Protein AF-E3L9B5-F1 (afdb_monomer)

Radius of gyration: 37.77 Å; Cα contacts (8 Å, |Δi|>4): 53; chains: 1; bounding box: 92×89×79 Å

Structure (mmCIF, N/CA/C/O backbone):
data_AF-E3L9B5-F1
#
_entry.id   AF-E3L9B5-F1
#
loop_
_atom_site.group_PDB
_atom_site.id
_atom_site.type_symbol
_atom_site.label_atom_id
_atom_site.label_alt_id
_atom_site.label_comp_id
_atom_site.label_asym_id
_atom_site.label_entity_id
_atom_site.label_seq_id
_atom_site.pdbx_PDB_ins_code
_atom_site.Cartn_x
_atom_site.Cartn_y
_atom_site.Cartn_z
_atom_site.occupancy
_atom_site.B_iso_or_equiv
_atom_site.auth_seq_id
_atom_site.auth_comp_id
_atom_site.auth_asym_id
_atom_site.auth_atom_id
_atom_site.pdbx_PDB_model_num
ATOM 1 N N . MET A 1 1 ? -27.866 -44.349 25.336 1.00 41.53 1 MET A N 1
ATOM 2 C CA . MET A 1 1 ? -27.858 -44.470 26.810 1.00 41.53 1 MET A CA 1
ATOM 3 C C . MET A 1 1 ? -26.423 -44.419 27.326 1.00 41.53 1 MET A C 1
ATOM 5 O O . MET A 1 1 ? -25.865 -45.475 27.569 1.00 41.53 1 MET A O 1
ATOM 9 N N . THR A 1 2 ? -25.814 -43.236 27.467 1.00 39.84 2 THR A N 1
ATOM 10 C CA . THR A 1 2 ? -24.897 -42.903 28.582 1.00 39.84 2 THR A CA 1
ATOM 11 C C . THR A 1 2 ? -24.607 -41.402 28.559 1.00 39.84 2 THR A C 1
ATOM 13 O O . THR A 1 2 ? -24.250 -40.834 27.532 1.00 39.84 2 THR A O 1
ATOM 16 N N . THR A 1 3 ? -24.876 -40.783 29.697 1.00 39.03 3 THR A N 1
ATOM 17 C CA . THR A 1 3 ? -24.743 -39.378 30.087 1.00 39.03 3 THR A CA 1
ATOM 18 C C . THR A 1 3 ? -23.399 -39.143 30.799 1.00 39.03 3 THR A C 1
ATOM 20 O O . THR A 1 3 ? -22.655 -40.101 30.995 1.00 39.03 3 THR A O 1
ATOM 23 N N . LEU A 1 4 ? -23.170 -37.889 31.238 1.00 43.53 4 LEU A N 1
ATOM 24 C CA . LEU A 1 4 ? -22.240 -37.369 32.274 1.00 43.53 4 LEU A CA 1
ATOM 25 C C . LEU A 1 4 ? -21.148 -36.416 31.722 1.00 43.53 4 LEU A C 1
ATOM 27 O O . LEU A 1 4 ? -20.528 -36.725 30.718 1.00 43.53 4 LEU A O 1
ATOM 31 N N . VAL A 1 5 ? -20.790 -35.269 32.320 1.00 37.69 5 VAL A N 1
ATOM 32 C CA . VAL A 1 5 ? -21.351 -34.415 33.390 1.00 37.69 5 VAL A CA 1
ATOM 33 C C . VAL A 1 5 ? -20.610 -33.056 33.344 1.00 37.69 5 VAL A C 1
ATOM 35 O O . VAL A 1 5 ? -19.441 -32.982 32.973 1.00 37.69 5 VAL A O 1
ATOM 38 N N . ARG A 1 6 ? -21.321 -31.991 33.730 1.00 35.34 6 ARG A N 1
ATOM 39 C CA . ARG A 1 6 ? -20.910 -30.582 33.901 1.00 35.34 6 ARG A CA 1
ATOM 40 C C . ARG A 1 6 ? -19.941 -30.402 35.082 1.00 35.34 6 ARG A C 1
ATOM 42 O O . ARG A 1 6 ? -20.121 -31.050 36.108 1.00 35.34 6 ARG A O 1
ATOM 49 N N . LYS A 1 7 ? -19.002 -29.450 35.006 1.00 41.72 7 LYS A N 1
ATOM 50 C CA . LYS A 1 7 ? -18.296 -28.934 36.193 1.00 41.72 7 LYS A CA 1
ATOM 51 C C . LYS A 1 7 ? -18.217 -27.405 36.162 1.00 41.72 7 LYS A C 1
ATOM 53 O O . LYS A 1 7 ? -17.487 -26.827 35.367 1.00 41.72 7 LYS A O 1
ATOM 58 N N . GLU A 1 8 ? -19.009 -26.787 37.031 1.00 36.66 8 GLU A N 1
ATOM 59 C CA . GLU A 1 8 ? -18.881 -25.406 37.503 1.00 36.66 8 GLU A CA 1
ATOM 60 C C . GLU A 1 8 ? -18.169 -25.430 38.859 1.00 36.66 8 GLU A C 1
ATOM 62 O O . GLU A 1 8 ? -18.419 -26.345 39.642 1.00 36.66 8 GLU A O 1
ATOM 67 N N . THR A 1 9 ? -17.371 -24.407 39.177 1.00 33.03 9 THR A N 1
ATOM 68 C CA . THR A 1 9 ? -17.077 -24.019 40.570 1.00 33.03 9 THR A CA 1
ATOM 69 C C . THR A 1 9 ? -16.767 -22.522 40.672 1.00 33.03 9 THR A C 1
ATOM 71 O O . THR A 1 9 ? -15.706 -22.070 40.255 1.00 33.03 9 THR A O 1
ATOM 74 N N . ALA A 1 10 ? -17.760 -21.802 41.196 1.00 34.31 10 ALA A N 1
ATOM 75 C CA . ALA A 1 10 ? -17.761 -20.812 42.280 1.00 34.31 10 ALA A CA 1
ATOM 76 C C . ALA A 1 10 ? -16.587 -19.831 42.534 1.00 34.31 10 ALA A C 1
ATOM 78 O O . ALA A 1 10 ? -15.440 -20.188 42.783 1.00 34.31 10 ALA A O 1
ATOM 79 N N . THR A 1 11 ? -17.029 -18.577 42.647 1.00 32.62 11 THR A N 1
ATOM 80 C CA . THR A 1 11 ? -16.533 -17.377 43.342 1.00 32.62 11 THR A CA 1
ATOM 81 C C . THR A 1 11 ? -16.087 -17.555 44.802 1.00 32.62 11 THR A C 1
ATOM 83 O O . THR A 1 11 ? -16.772 -18.233 45.565 1.00 32.62 11 THR A O 1
ATOM 86 N N . VAL A 1 12 ? -15.083 -16.773 45.236 1.00 35.25 12 VAL A N 1
ATOM 87 C CA . VAL A 1 12 ? -14.949 -16.266 46.620 1.00 35.25 12 VAL A CA 1
ATOM 88 C C . VAL A 1 12 ? -14.545 -14.785 46.601 1.00 35.25 12 VAL A C 1
ATOM 90 O O . VAL A 1 12 ? -13.583 -14.387 45.950 1.00 35.25 12 VAL A O 1
ATOM 93 N N . VAL A 1 13 ? -15.326 -13.999 47.340 1.00 35.84 13 VAL A N 1
ATOM 94 C CA . VAL A 1 13 ? -15.216 -12.568 47.658 1.00 35.84 13 VAL A CA 1
ATOM 95 C C . VAL A 1 13 ? -14.345 -12.374 48.908 1.00 35.84 13 VAL A C 1
ATOM 97 O O . VAL A 1 13 ? -14.427 -13.189 49.827 1.00 35.84 13 VAL A O 1
ATOM 100 N N . LYS A 1 14 ? -13.616 -11.250 49.020 1.00 34.56 14 LYS A N 1
ATOM 101 C CA . LYS A 1 14 ? -13.385 -10.606 50.328 1.00 34.56 14 LYS A CA 1
ATOM 102 C C . LYS A 1 14 ? -13.193 -9.087 50.215 1.00 34.56 14 LYS A C 1
ATOM 104 O O . LYS A 1 14 ? -12.248 -8.610 49.597 1.00 34.56 14 LYS A O 1
ATOM 109 N N . GLU A 1 15 ? -14.120 -8.362 50.836 1.00 28.72 15 GLU A N 1
ATOM 110 C CA . GLU A 1 15 ? -14.088 -6.933 51.175 1.00 28.72 15 GLU A CA 1
ATOM 111 C C . GLU A 1 15 ? -13.016 -6.620 52.245 1.00 28.72 15 GLU A C 1
ATOM 113 O O . GLU A 1 15 ? -12.742 -7.482 53.083 1.00 28.72 15 GLU A O 1
ATOM 118 N N . LYS A 1 16 ? -12.509 -5.375 52.333 1.00 31.81 16 LYS A N 1
ATOM 119 C CA . LYS A 1 16 ? -12.968 -4.363 53.323 1.00 31.81 16 LYS A CA 1
ATOM 120 C C . LYS A 1 16 ? -12.143 -3.062 53.328 1.00 31.81 16 LYS A C 1
ATOM 122 O O . LYS A 1 16 ? -10.926 -3.059 53.220 1.00 31.81 16 LYS A O 1
ATOM 127 N N . SER A 1 17 ? -12.898 -1.982 53.521 1.00 30.69 17 SER A N 1
ATOM 128 C CA . SER A 1 17 ? -12.615 -0.544 53.650 1.00 30.69 17 SER A CA 1
ATOM 129 C C . SER A 1 17 ? -11.750 -0.076 54.837 1.00 30.69 17 SER A C 1
ATOM 131 O O . SER A 1 17 ? -11.731 -0.749 55.868 1.00 30.69 17 SER A O 1
ATOM 133 N N . LYS A 1 18 ? -11.218 1.165 54.740 1.00 31.52 18 LYS A N 1
ATOM 134 C CA . LYS A 1 18 ? -11.362 2.355 55.651 1.00 31.52 18 LYS A CA 1
ATOM 135 C C . LYS A 1 18 ? -10.356 3.462 55.214 1.00 31.52 18 LYS A C 1
ATOM 137 O O . LYS A 1 18 ? -9.221 3.114 54.929 1.00 31.52 18 LYS A O 1
ATOM 142 N N . LYS A 1 19 ? -10.772 4.704 54.866 1.00 30.05 19 LYS A N 1
ATOM 143 C CA . LYS A 1 19 ? -10.946 5.941 55.701 1.00 30.05 19 LYS A CA 1
ATOM 144 C C . LYS A 1 19 ? -9.731 6.237 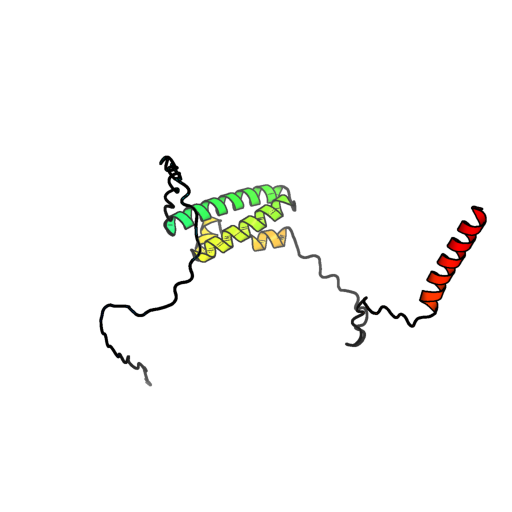56.606 1.00 30.05 19 LYS A C 1
ATOM 146 O O . LYS A 1 19 ? -9.303 5.304 57.266 1.00 30.05 19 LYS A O 1
ATOM 151 N N . ASN A 1 20 ? -9.195 7.445 56.816 1.00 29.50 20 ASN A N 1
ATOM 152 C CA . ASN A 1 20 ? -9.429 8.845 56.419 1.00 29.50 20 ASN A CA 1
ATOM 153 C C . ASN A 1 20 ? -8.232 9.672 56.980 1.00 29.50 20 ASN A C 1
ATOM 155 O O . ASN A 1 20 ? -7.630 9.230 57.952 1.00 29.50 20 ASN A O 1
ATOM 159 N N . GLU A 1 21 ? -8.020 10.870 56.423 1.00 32.19 21 GLU A N 1
ATOM 160 C CA . GLU A 1 21 ? -7.579 12.125 57.085 1.00 32.19 21 GLU A CA 1
ATOM 161 C C . GLU A 1 21 ? -6.149 12.340 57.644 1.00 32.19 21 GLU A C 1
ATOM 163 O O . GLU A 1 21 ? -5.710 11.700 58.591 1.00 32.19 21 GLU A O 1
ATOM 168 N N . ASP A 1 22 ? -5.511 13.350 57.030 1.00 33.69 22 ASP A N 1
ATOM 169 C CA . ASP A 1 22 ? -4.962 14.599 57.595 1.00 33.69 22 ASP A CA 1
ATOM 170 C C . ASP A 1 22 ? -3.780 14.654 58.588 1.00 33.69 22 ASP A C 1
ATOM 172 O O . ASP A 1 22 ? -3.693 13.934 59.577 1.00 33.69 22 ASP A O 1
ATOM 176 N N . LEU A 1 23 ? -2.970 15.699 58.323 1.00 34.75 23 LEU A N 1
ATOM 177 C CA . LEU A 1 23 ? -2.001 16.432 59.159 1.00 34.75 23 LEU A CA 1
ATOM 178 C C . LEU A 1 23 ? -0.520 15.978 59.164 1.00 34.75 23 LEU A C 1
ATOM 180 O O . LEU A 1 23 ? -0.093 15.094 59.898 1.00 34.75 23 LEU A O 1
ATOM 184 N N . LEU A 1 24 ? 0.285 16.727 58.391 1.00 41.75 24 LEU A N 1
ATOM 185 C CA . LEU A 1 24 ? 1.671 17.140 58.717 1.00 41.75 24 LEU A CA 1
ATOM 186 C C . LEU A 1 24 ? 1.659 17.945 60.042 1.00 41.75 24 LEU A C 1
ATOM 188 O O . LEU A 1 24 ? 0.614 18.557 60.288 1.00 41.75 24 LEU A O 1
ATOM 192 N N . PRO A 1 25 ? 2.739 18.059 60.865 1.00 43.12 25 PRO A N 1
ATOM 193 C CA . PRO A 1 25 ? 4.092 18.471 60.427 1.00 43.12 25 PRO A CA 1
ATOM 194 C C . PRO A 1 25 ? 5.297 18.036 61.314 1.00 43.12 25 PRO A C 1
ATOM 196 O O . PRO A 1 25 ? 5.144 17.621 62.458 1.00 43.12 25 PRO A O 1
ATOM 199 N N . SER A 1 26 ? 6.528 18.204 60.817 1.00 33.50 26 SER A N 1
ATOM 200 C CA . SER A 1 26 ? 7.745 18.570 61.595 1.00 33.50 26 SER A CA 1
ATOM 201 C C . SER A 1 26 ? 8.879 18.845 60.592 1.00 33.50 26 SER A C 1
ATOM 203 O O . SER A 1 26 ? 9.073 18.042 59.684 1.00 33.50 26 SER A O 1
ATOM 205 N N . THR A 1 27 ? 9.341 20.100 60.472 1.00 36.03 27 THR A N 1
ATOM 206 C CA . THR A 1 27 ? 10.641 20.615 60.984 1.00 36.03 27 THR A CA 1
ATOM 207 C C . THR A 1 27 ? 11.837 19.836 60.400 1.00 36.03 27 THR A C 1
ATOM 209 O O . THR A 1 27 ? 11.841 18.618 60.384 1.00 36.03 27 THR A O 1
ATOM 212 N N . GLU A 1 28 ? 12.901 20.405 59.834 1.00 40.34 28 GLU A N 1
ATOM 213 C CA . GLU A 1 28 ? 13.614 21.654 60.085 1.00 40.34 28 GLU A CA 1
ATOM 214 C C . GLU A 1 28 ? 14.815 21.711 59.116 1.00 40.34 28 GLU A C 1
ATOM 216 O O . GLU A 1 28 ? 15.463 20.688 58.910 1.00 40.34 28 GLU A O 1
ATOM 221 N N . THR A 1 29 ? 15.103 22.870 58.505 1.00 39.53 29 THR A N 1
ATOM 222 C CA . THR A 1 29 ? 16.447 23.492 58.380 1.00 39.53 29 TH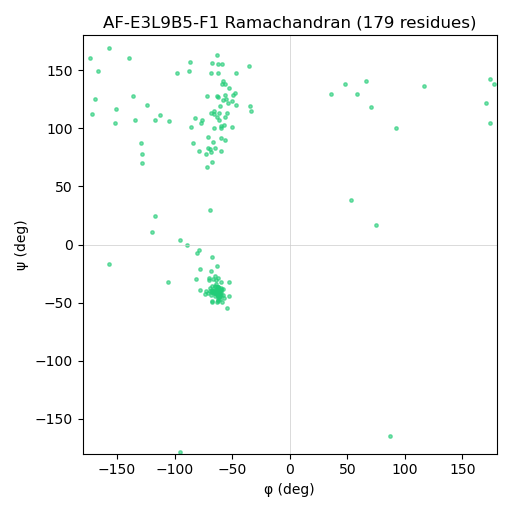R A CA 1
ATOM 223 C C . THR A 1 29 ? 16.376 24.737 57.487 1.00 39.53 29 THR A C 1
ATOM 225 O O . THR A 1 29 ? 16.279 24.654 56.265 1.00 39.53 29 THR A O 1
ATOM 228 N N . GLU A 1 30 ? 16.426 25.909 58.125 1.00 47.22 30 GLU A N 1
ATOM 229 C CA . GLU A 1 30 ? 16.694 27.201 57.489 1.00 47.22 30 GLU A CA 1
ATOM 230 C C . GLU A 1 30 ? 18.104 27.210 56.888 1.00 47.22 30 GLU A C 1
ATOM 232 O O . GLU A 1 30 ? 19.092 26.956 57.576 1.00 47.22 30 GLU A O 1
ATOM 237 N N . THR A 1 31 ? 18.210 27.561 55.608 1.00 47.78 31 THR A N 1
ATOM 238 C CA . THR A 1 31 ? 19.445 28.112 55.037 1.00 47.78 31 THR A CA 1
ATOM 239 C C . THR A 1 31 ? 19.090 29.457 54.401 1.00 47.78 31 THR A C 1
ATOM 241 O O . THR A 1 31 ? 18.225 29.486 53.524 1.00 47.78 31 THR A O 1
ATOM 244 N N . PRO A 1 32 ? 19.689 30.576 54.848 1.00 54.25 32 PRO A N 1
ATOM 245 C CA . PRO A 1 32 ? 19.365 31.904 54.347 1.00 54.25 32 PRO A CA 1
ATOM 246 C C . PRO A 1 32 ? 20.013 32.097 52.975 1.00 54.25 32 PRO A C 1
ATOM 248 O O . PRO A 1 32 ? 21.229 32.238 52.863 1.00 54.25 32 PRO A O 1
ATOM 251 N N . MET A 1 33 ? 19.200 32.075 51.925 1.00 56.28 33 MET A N 1
ATOM 252 C CA . MET A 1 33 ? 19.585 32.577 50.610 1.00 56.28 33 MET A CA 1
ATOM 253 C C . MET A 1 33 ? 18.880 33.918 50.438 1.00 56.28 33 MET A C 1
ATOM 255 O O . MET A 1 33 ? 17.661 33.962 50.291 1.00 56.28 33 MET A O 1
ATOM 259 N N . ASP A 1 34 ? 19.661 34.988 50.541 1.00 55.56 34 ASP A N 1
ATOM 260 C CA . ASP A 1 34 ? 19.260 36.364 50.259 1.00 55.56 34 ASP A CA 1
ATOM 261 C C . ASP A 1 34 ? 18.842 36.449 48.782 1.00 55.56 34 ASP A C 1
ATOM 263 O O . ASP A 1 34 ? 19.651 36.192 47.886 1.00 55.56 34 ASP A O 1
ATOM 267 N N . VAL A 1 35 ? 17.556 36.687 48.524 1.00 59.09 35 VAL A N 1
ATOM 268 C CA . VAL A 1 35 ? 17.021 36.8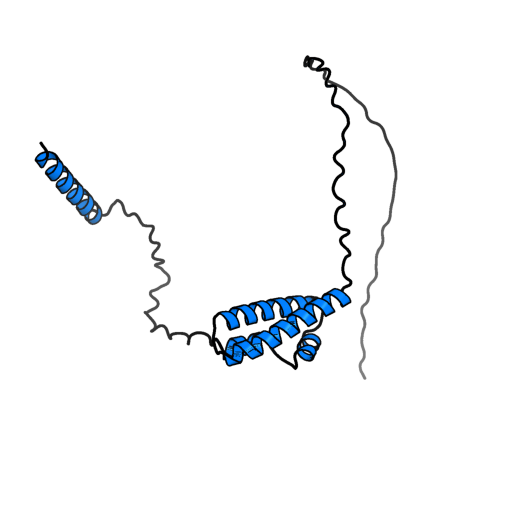78 47.172 1.00 59.09 35 VAL A CA 1
ATOM 269 C C . VAL A 1 35 ? 16.482 38.295 47.117 1.00 59.09 35 VAL A C 1
ATOM 271 O O . VAL A 1 35 ? 15.449 38.585 47.717 1.00 59.09 35 VAL A O 1
ATOM 274 N N . ASP A 1 36 ? 17.207 39.153 46.399 1.00 57.69 36 ASP A N 1
ATOM 275 C CA . ASP A 1 36 ? 16.821 40.533 46.125 1.00 57.69 36 ASP A CA 1
ATOM 276 C C . ASP A 1 36 ? 15.377 40.605 45.601 1.00 57.69 36 ASP A C 1
ATOM 278 O O . ASP A 1 36 ? 14.991 39.920 44.646 1.00 57.69 36 ASP A O 1
ATOM 282 N N . GLU A 1 37 ? 14.582 41.461 46.240 1.00 58.84 37 GLU A N 1
ATOM 283 C CA . GLU A 1 37 ? 13.197 41.760 45.896 1.00 58.84 37 GLU A CA 1
ATOM 284 C C . GLU A 1 37 ? 13.154 42.480 44.537 1.00 58.84 37 GLU A C 1
ATOM 286 O O . GLU A 1 37 ? 13.213 43.705 44.443 1.00 58.84 37 GLU A O 1
ATOM 291 N N . ILE A 1 38 ? 13.086 41.716 43.443 1.00 52.41 38 ILE A N 1
ATOM 292 C CA . ILE A 1 38 ? 12.780 42.293 42.135 1.00 52.41 38 ILE A CA 1
ATOM 293 C C . ILE A 1 38 ? 11.282 42.582 42.065 1.00 52.41 38 ILE A C 1
ATOM 295 O O . ILE A 1 38 ? 10.453 41.689 41.886 1.00 52.41 38 ILE A O 1
ATOM 299 N N . GLU A 1 39 ? 10.942 43.862 42.187 1.00 52.66 39 GLU A N 1
ATOM 300 C CA . GLU A 1 39 ? 9.620 44.425 41.929 1.00 52.66 39 GLU A CA 1
ATOM 301 C C . GLU A 1 39 ? 9.220 44.165 40.459 1.00 52.66 39 GLU A C 1
ATOM 303 O O . GLU A 1 39 ? 9.379 44.991 39.561 1.00 52.66 39 GLU A O 1
ATOM 308 N N . SER A 1 40 ? 8.745 42.950 40.180 1.00 48.38 40 SER A N 1
ATOM 309 C CA . SER A 1 40 ? 8.243 42.545 38.869 1.00 48.38 40 SER A CA 1
ATOM 310 C C . SER A 1 40 ? 6.792 42.975 38.735 1.00 48.38 40 SER A C 1
ATOM 312 O O . SER A 1 40 ? 5.857 42.215 38.979 1.00 48.38 40 SER A O 1
ATOM 314 N N . THR A 1 41 ? 6.616 44.211 38.283 1.00 52.03 41 THR A N 1
ATOM 315 C CA . THR A 1 41 ? 5.370 44.720 37.705 1.00 52.03 41 THR A CA 1
ATOM 316 C C . THR A 1 41 ? 5.090 44.015 36.367 1.00 52.03 41 THR A C 1
ATOM 318 O O . THR A 1 41 ? 5.218 44.578 35.282 1.00 52.03 41 THR A O 1
ATOM 321 N N . SER A 1 42 ? 4.729 42.728 36.415 1.00 48.06 42 SER A N 1
ATOM 322 C CA . SER A 1 42 ? 4.320 41.969 35.229 1.00 48.06 42 SER A CA 1
ATOM 323 C C . SER A 1 42 ? 2.828 42.179 34.988 1.00 48.06 42 SER A C 1
ATOM 325 O O . SER A 1 42 ? 1.979 41.617 35.676 1.00 48.06 42 SER A O 1
ATOM 327 N N . SER A 1 43 ? 2.522 43.057 34.032 1.00 53.16 43 SER A N 1
ATOM 328 C CA . SER A 1 43 ? 1.161 43.327 33.573 1.00 53.16 43 SER A CA 1
ATOM 329 C C . SER A 1 43 ? 0.494 42.054 33.055 1.00 53.16 43 SER A C 1
ATOM 331 O O . SER A 1 43 ? 0.984 41.384 32.145 1.00 53.16 43 SER A O 1
ATOM 333 N N . GLU A 1 44 ? -0.657 41.760 33.647 1.00 52.91 44 GLU A N 1
ATOM 334 C CA . GLU A 1 44 ? -1.552 40.662 33.324 1.00 52.91 44 GLU A CA 1
ATOM 335 C C . GLU A 1 44 ? -2.156 40.842 31.922 1.00 52.91 44 GLU A C 1
ATOM 337 O O . GLU A 1 44 ? -3.102 41.595 31.708 1.00 52.91 44 GLU A O 1
ATOM 342 N N . ALA A 1 45 ? -1.596 40.132 30.945 1.00 57.78 45 ALA A N 1
ATOM 343 C CA . ALA A 1 45 ? -2.239 39.861 29.665 1.00 57.78 45 ALA A CA 1
ATOM 344 C C . ALA A 1 45 ? -2.149 38.356 29.409 1.00 57.78 45 ALA A C 1
ATOM 346 O O . ALA A 1 45 ? -1.197 37.854 28.813 1.00 57.78 45 ALA A O 1
ATOM 347 N N . THR A 1 46 ? -3.133 37.618 29.923 1.00 60.06 46 THR A N 1
ATOM 348 C CA . THR A 1 46 ? -3.273 36.175 29.720 1.00 60.06 46 THR A CA 1
ATOM 349 C C . THR A 1 46 ? -3.435 35.883 28.221 1.00 60.06 46 THR A C 1
ATOM 351 O O . THR A 1 46 ? -4.417 36.318 27.613 1.00 60.06 46 THR A O 1
ATOM 354 N N . PRO A 1 47 ? -2.527 35.120 27.582 1.00 57.41 47 PRO A N 1
ATOM 355 C CA . PRO A 1 47 ? -2.744 34.653 26.221 1.00 57.41 47 PRO A CA 1
ATOM 356 C C . PRO A 1 47 ? -3.925 33.679 26.232 1.00 57.41 47 PRO A C 1
ATOM 358 O O . PRO A 1 47 ? -3.854 32.608 26.837 1.00 57.41 47 PRO A O 1
ATOM 361 N N . THR A 1 48 ? -5.034 34.035 25.580 1.00 62.00 48 THR A N 1
ATOM 362 C CA . THR A 1 48 ? -6.148 33.099 25.393 1.00 62.00 48 THR A CA 1
ATOM 363 C C . THR A 1 48 ? -5.650 31.929 24.549 1.00 62.00 48 THR A C 1
ATOM 365 O O . THR A 1 48 ? -5.367 32.076 23.360 1.00 62.00 48 THR A O 1
ATOM 368 N N . ARG A 1 49 ? -5.515 30.756 25.178 1.00 58.91 49 ARG A N 1
ATOM 369 C CA . ARG A 1 49 ? -5.209 29.493 24.501 1.00 58.91 49 ARG A CA 1
ATOM 370 C C . ARG A 1 49 ? -6.247 29.293 23.386 1.00 58.91 49 ARG A C 1
ATOM 372 O O . ARG A 1 49 ? -7.436 29.264 23.706 1.00 58.91 49 ARG A O 1
ATOM 379 N N . PRO A 1 50 ? -5.853 29.149 22.107 1.00 61.03 50 PRO A N 1
ATOM 380 C CA . PRO A 1 50 ? -6.814 28.839 21.059 1.00 61.03 50 PRO A CA 1
ATOM 381 C C . PRO A 1 50 ? -7.546 27.551 21.444 1.00 61.03 50 PRO A C 1
ATOM 383 O O . PRO A 1 50 ? -6.914 26.562 21.834 1.00 61.03 50 PRO A O 1
ATOM 386 N N . SER A 1 51 ? -8.880 27.613 21.408 1.00 56.78 51 SER A N 1
ATOM 387 C CA . SER A 1 51 ? -9.773 26.509 21.755 1.00 56.78 51 SER A CA 1
ATOM 388 C C . SER A 1 51 ? -9.281 25.234 21.079 1.00 56.78 51 SER A C 1
ATOM 390 O O . SER A 1 51 ? -9.116 25.177 19.859 1.00 56.78 51 SER A O 1
ATOM 392 N N . THR A 1 52 ? -8.961 24.235 21.896 1.00 62.59 52 THR A N 1
ATOM 393 C CA . THR A 1 52 ? -8.525 22.932 21.395 1.00 62.59 52 THR A CA 1
ATOM 394 C C . THR A 1 52 ? -9.700 22.369 20.596 1.00 62.59 52 THR A C 1
ATOM 396 O O . THR A 1 52 ? -10.808 22.373 21.134 1.00 62.59 52 THR A O 1
ATOM 399 N N . PRO A 1 53 ? -9.525 21.946 19.329 1.00 63.16 53 PRO A N 1
ATOM 400 C CA . PRO A 1 53 ? -10.643 21.433 18.548 1.00 63.16 53 PRO A CA 1
ATOM 401 C C . PRO A 1 53 ? -11.292 20.291 19.327 1.00 63.16 53 PRO A C 1
ATOM 403 O O . PRO A 1 53 ? -10.603 19.364 19.750 1.00 63.16 53 PRO A O 1
ATOM 406 N N . GLU A 1 54 ? -12.599 20.392 19.562 1.00 56.88 54 GLU A N 1
ATOM 407 C CA . GLU A 1 54 ? -13.389 19.370 20.238 1.00 56.88 54 GLU A CA 1
ATOM 408 C C . GLU A 1 54 ? -13.275 18.074 19.425 1.00 56.88 54 GLU A C 1
ATOM 410 O O . GLU A 1 54 ? -13.875 17.931 18.356 1.00 56.88 54 GLU A O 1
ATOM 415 N N . ILE A 1 55 ? -12.416 17.156 19.880 1.00 65.31 55 ILE A N 1
ATOM 416 C CA . ILE A 1 55 ? -12.164 15.874 19.220 1.00 65.31 55 ILE A CA 1
ATOM 417 C C . ILE A 1 55 ? -13.418 15.025 19.421 1.00 65.31 55 ILE A C 1
ATOM 419 O O . ILE A 1 55 ? -13.509 14.217 20.344 1.00 65.31 55 ILE A O 1
ATOM 423 N N . ARG A 1 56 ? -14.419 15.226 18.564 1.00 64.81 56 ARG A N 1
ATOM 424 C CA . ARG A 1 56 ? -15.573 14.339 18.473 1.00 64.81 56 ARG A CA 1
ATOM 425 C C . ARG A 1 56 ? -15.063 12.958 18.077 1.00 64.81 56 ARG A C 1
ATOM 427 O O . ARG A 1 56 ? -14.648 12.740 16.940 1.00 64.81 56 ARG A O 1
ATOM 434 N N . VAL A 1 57 ? -15.067 12.034 19.031 1.00 74.44 57 VAL A N 1
ATOM 435 C CA . VAL A 1 57 ? -14.744 10.629 18.786 1.00 74.44 57 VAL A CA 1
ATOM 436 C C . VAL A 1 57 ? -15.839 10.070 17.877 1.00 74.44 57 VAL A C 1
ATOM 438 O O . VAL A 1 57 ? -16.999 10.008 18.280 1.00 74.44 57 VAL A O 1
ATOM 441 N N . LEU A 1 58 ? -15.489 9.731 16.633 1.00 70.81 58 LEU A N 1
ATOM 442 C CA . LEU A 1 58 ? -16.419 9.090 15.701 1.00 70.81 58 LEU A CA 1
ATOM 443 C C . LEU A 1 58 ? -16.929 7.780 16.311 1.00 70.81 58 LEU A C 1
ATOM 445 O O . LEU A 1 58 ? -16.158 7.034 16.923 1.00 70.81 58 LEU A O 1
ATOM 449 N N . SER A 1 59 ? -18.216 7.487 16.121 1.00 84.06 59 SER A N 1
ATOM 450 C CA . SER A 1 59 ? -18.753 6.167 16.461 1.00 84.06 59 SER A CA 1
ATOM 451 C C . SER A 1 59 ? -18.066 5.087 15.618 1.00 84.06 59 SER A C 1
ATOM 453 O O . SER A 1 59 ? -17.550 5.358 14.526 1.00 84.06 59 SER A O 1
ATOM 455 N N . LYS A 1 60 ? -18.039 3.844 16.113 1.00 84.62 60 LYS A N 1
ATOM 456 C CA . LYS A 1 60 ? -17.384 2.733 15.403 1.00 84.62 60 LYS A CA 1
ATOM 457 C C . LYS A 1 60 ? -17.985 2.554 14.010 1.00 84.62 60 LYS A C 1
ATOM 459 O O . LYS A 1 60 ? -17.257 2.346 13.045 1.00 84.62 60 LYS A O 1
ATOM 464 N N . GLU A 1 61 ? -19.295 2.723 13.899 1.00 85.06 61 GLU A N 1
ATOM 465 C CA . GLU A 1 61 ? -20.080 2.608 12.675 1.00 85.06 61 GLU A CA 1
ATOM 466 C C . GLU A 1 61 ? -19.748 3.726 11.674 1.00 85.06 61 GLU A C 1
ATOM 468 O O . GLU A 1 61 ? -19.612 3.475 10.476 1.00 85.06 61 GLU A O 1
ATOM 473 N N . GLU A 1 62 ? -19.559 4.965 12.131 1.00 88.00 62 GLU A N 1
ATOM 474 C CA . GLU A 1 62 ? -19.110 6.066 11.267 1.00 88.00 62 GLU A CA 1
ATOM 475 C C . GLU A 1 62 ? -17.671 5.859 10.790 1.00 88.00 62 GLU A C 1
ATOM 477 O O . GLU A 1 62 ? -17.373 6.073 9.612 1.00 88.00 62 GLU A O 1
ATOM 482 N N . GLN A 1 63 ? -16.788 5.391 11.677 1.00 89.12 63 GLN A N 1
ATOM 483 C CA . GLN A 1 63 ? -15.407 5.060 11.334 1.00 89.12 63 GLN A CA 1
ATOM 484 C C . GLN A 1 63 ? -15.354 3.947 10.282 1.00 89.12 63 GLN A C 1
ATOM 486 O O . GLN A 1 63 ? -14.623 4.057 9.298 1.00 89.12 63 GLN A O 1
ATOM 491 N N . ILE A 1 64 ? -16.177 2.914 10.451 1.00 88.31 64 ILE A N 1
ATOM 492 C CA . ILE A 1 64 ? -16.408 1.857 9.470 1.00 88.31 64 ILE A CA 1
ATOM 493 C C . ILE A 1 64 ? -16.822 2.457 8.127 1.00 88.31 64 ILE A C 1
ATOM 495 O O . ILE A 1 64 ? -16.168 2.200 7.120 1.00 88.31 64 ILE A O 1
ATOM 499 N N . ARG A 1 65 ? -17.874 3.285 8.090 1.00 90.12 65 ARG A N 1
ATOM 500 C CA . ARG A 1 65 ? -18.412 3.831 6.832 1.00 90.12 65 ARG A CA 1
ATOM 501 C C . ARG A 1 65 ? -17.381 4.680 6.102 1.00 90.12 65 ARG A C 1
ATOM 503 O O . ARG A 1 65 ? -17.264 4.580 4.880 1.00 90.12 65 ARG A O 1
ATOM 510 N N . LEU A 1 66 ? -16.620 5.484 6.842 1.00 91.12 66 LEU A N 1
ATOM 511 C CA . LEU A 1 66 ? -15.544 6.298 6.290 1.00 91.12 66 LEU A CA 1
ATOM 512 C C . LEU A 1 66 ? -14.453 5.421 5.663 1.00 91.12 66 LEU A C 1
ATOM 514 O O . LEU A 1 66 ? -14.090 5.626 4.506 1.00 91.12 66 LEU A O 1
ATOM 518 N N . ARG A 1 67 ? -13.996 4.394 6.388 1.00 90.38 67 ARG A N 1
ATOM 519 C CA . ARG A 1 67 ? -12.952 3.473 5.921 1.00 90.38 67 ARG A CA 1
ATOM 520 C C . ARG A 1 67 ? -13.413 2.604 4.752 1.00 90.38 67 ARG A C 1
ATOM 522 O O . ARG A 1 67 ? -12.652 2.419 3.808 1.00 90.38 67 ARG A O 1
ATOM 529 N N . VAL A 1 68 ? -14.659 2.125 4.755 1.00 91.50 68 VAL A N 1
ATOM 530 C CA . VAL A 1 68 ? -15.247 1.388 3.622 1.00 91.50 68 VAL A CA 1
ATOM 531 C C . VAL A 1 68 ? -15.286 2.282 2.385 1.00 91.50 68 VAL A C 1
ATOM 533 O O . VAL A 1 68 ? -14.901 1.848 1.302 1.00 91.50 68 VAL A O 1
ATOM 536 N N . LYS A 1 69 ? -15.688 3.551 2.525 1.00 93.44 69 LYS A N 1
ATOM 537 C CA . LYS A 1 69 ? -15.708 4.505 1.407 1.00 93.44 69 LYS A CA 1
ATOM 538 C C . LYS A 1 69 ? -14.308 4.742 0.831 1.00 93.44 69 LYS A C 1
ATOM 540 O O . LYS A 1 69 ? -14.153 4.737 -0.391 1.00 93.44 69 LYS A O 1
ATOM 545 N N . GLU A 1 70 ? -13.303 4.920 1.689 1.00 92.62 70 GLU A N 1
ATOM 546 C CA . GLU A 1 70 ? -11.894 5.023 1.285 1.00 92.62 70 GLU A CA 1
ATOM 547 C C . GLU A 1 70 ? -11.445 3.757 0.543 1.00 92.62 70 GLU A C 1
ATOM 549 O O . GLU A 1 70 ? -10.949 3.847 -0.580 1.00 92.62 70 GLU A O 1
ATOM 554 N N . HIS A 1 71 ? -11.713 2.576 1.098 1.00 93.19 71 HIS A N 1
ATOM 555 C CA . HIS A 1 71 ? -11.333 1.296 0.506 1.00 93.19 71 HIS A CA 1
ATOM 556 C C . HIS A 1 71 ? -11.999 1.049 -0.861 1.00 93.19 71 HIS A C 1
ATOM 558 O O . HIS A 1 71 ? -11.327 0.687 -1.827 1.00 93.19 71 HIS A O 1
ATOM 564 N N . VAL A 1 72 ? -13.292 1.357 -1.004 1.00 91.69 72 VAL A N 1
ATOM 565 C CA . VAL A 1 72 ? -14.009 1.302 -2.292 1.00 91.69 72 VAL A CA 1
ATOM 566 C C . VAL A 1 72 ? -13.412 2.285 -3.304 1.00 91.69 72 VAL A C 1
ATOM 568 O O . VAL A 1 72 ? -13.342 1.986 -4.499 1.00 91.69 72 VAL A O 1
ATOM 571 N N . SER A 1 73 ? -12.967 3.463 -2.860 1.00 93.75 73 SER A N 1
ATOM 572 C CA . SER A 1 73 ? -12.297 4.424 -3.741 1.00 93.75 73 SER A CA 1
ATOM 573 C C . SER A 1 73 ? -10.933 3.914 -4.218 1.00 93.75 73 SER A C 1
ATOM 575 O O . SER A 1 73 ? -10.623 4.031 -5.406 1.00 93.75 73 SER A O 1
ATOM 577 N N . LEU A 1 74 ? -10.161 3.272 -3.333 1.00 93.44 74 LEU A N 1
ATOM 578 C CA . LEU A 1 74 ? -8.882 2.644 -3.663 1.00 93.44 74 LEU A CA 1
ATOM 579 C C . LEU A 1 74 ? -9.062 1.485 -4.632 1.00 93.44 74 LEU A C 1
ATOM 581 O O . LEU A 1 74 ? -8.319 1.397 -5.603 1.00 93.44 74 LEU A O 1
ATOM 585 N N . TRP A 1 75 ? -10.085 0.656 -4.439 1.00 92.38 75 TRP A N 1
ATOM 586 C CA . TRP A 1 75 ? -10.425 -0.415 -5.372 1.00 92.38 75 TRP A CA 1
ATOM 587 C C . TRP A 1 75 ? -10.698 0.102 -6.786 1.00 92.38 75 TRP A C 1
ATOM 589 O O . TRP A 1 75 ? -10.152 -0.423 -7.755 1.00 92.38 75 TRP A O 1
ATOM 599 N N . LYS A 1 76 ? -11.494 1.171 -6.923 1.00 92.75 76 LYS A N 1
ATOM 600 C CA . LYS A 1 76 ? -11.762 1.786 -8.233 1.00 92.75 76 LYS A CA 1
ATOM 601 C C . LYS A 1 76 ? -10.483 2.310 -8.885 1.00 92.75 76 LYS A C 1
ATOM 603 O O . LYS A 1 76 ? -10.278 2.090 -10.075 1.00 92.75 76 LYS A O 1
ATOM 608 N N . ARG A 1 77 ? -9.610 2.966 -8.112 1.00 92.62 77 ARG A N 1
ATOM 609 C CA . ARG A 1 77 ? -8.298 3.426 -8.599 1.00 92.62 77 ARG A CA 1
ATOM 610 C C . ARG A 1 77 ? -7.407 2.254 -9.007 1.00 92.62 77 ARG A C 1
ATOM 612 O O . ARG A 1 77 ? -6.775 2.327 -10.054 1.00 92.62 77 ARG A O 1
ATOM 619 N N . CYS A 1 78 ? -7.407 1.168 -8.233 1.00 90.12 78 CYS A N 1
ATOM 620 C CA . CYS A 1 78 ? -6.676 -0.052 -8.564 1.00 90.12 78 CYS A CA 1
ATOM 621 C C . CYS A 1 78 ? -7.172 -0.650 -9.880 1.00 90.12 78 CYS A C 1
ATOM 623 O O . CYS A 1 78 ? -6.346 -0.954 -10.725 1.00 90.12 78 CYS A O 1
ATOM 625 N N . GLN A 1 79 ? -8.486 -0.739 -10.120 1.00 88.19 79 GLN A N 1
ATOM 626 C CA . GLN A 1 79 ? -9.005 -1.241 -11.400 1.00 88.19 79 GLN A CA 1
ATOM 627 C C . GLN A 1 79 ? -8.544 -0.417 -12.605 1.00 88.19 79 GLN A C 1
ATOM 629 O O . GLN A 1 79 ? -8.267 -0.983 -13.660 1.00 88.19 79 GLN A O 1
ATOM 634 N N . VAL A 1 80 ? -8.482 0.911 -12.468 1.00 90.31 80 VAL A N 1
ATOM 635 C CA . VAL A 1 80 ? -7.981 1.787 -13.536 1.00 90.31 80 VAL A CA 1
ATOM 636 C C . VAL A 1 80 ? -6.488 1.545 -13.750 1.00 90.31 80 VAL A C 1
ATOM 638 O O . VAL A 1 80 ? -6.082 1.255 -14.871 1.00 90.31 80 VAL A O 1
ATOM 641 N N . ALA A 1 81 ? -5.696 1.553 -12.677 1.00 87.56 81 ALA A N 1
ATOM 642 C CA . ALA A 1 81 ? -4.255 1.317 -12.742 1.00 87.56 81 ALA A CA 1
ATOM 643 C C . ALA A 1 81 ? -3.899 -0.101 -13.238 1.00 87.56 81 ALA A C 1
ATOM 645 O O . ALA A 1 81 ? -2.901 -0.273 -13.928 1.00 87.56 81 ALA A O 1
ATOM 646 N N . THR A 1 82 ? -4.737 -1.108 -12.971 1.00 85.12 82 THR A N 1
ATOM 647 C CA . THR A 1 82 ? -4.599 -2.473 -13.505 1.00 85.12 82 THR A CA 1
ATOM 648 C C . THR A 1 82 ? -4.645 -2.485 -15.038 1.00 85.12 82 THR A C 1
ATOM 650 O O . THR A 1 82 ? -3.947 -3.286 -15.657 1.00 85.12 82 THR A O 1
ATOM 653 N N . ARG A 1 83 ? -5.403 -1.578 -15.676 1.00 84.62 83 ARG A N 1
ATOM 654 C CA . ARG A 1 83 ? -5.433 -1.446 -17.148 1.00 84.62 83 ARG A CA 1
ATOM 655 C C . ARG A 1 83 ? -4.137 -0.869 -17.715 1.00 84.62 83 ARG A C 1
ATOM 657 O O . ARG A 1 83 ? -3.789 -1.174 -18.849 1.00 84.62 83 ARG A O 1
ATOM 664 N N . GLU A 1 84 ? -3.437 -0.055 -16.931 1.00 83.44 84 GLU A N 1
ATOM 665 C CA . GLU A 1 84 ? -2.142 0.539 -17.289 1.00 83.44 84 GLU A CA 1
ATOM 666 C C . GLU A 1 84 ? -0.972 -0.441 -17.073 1.00 83.44 84 GLU A C 1
ATOM 668 O O . GLU A 1 84 ? 0.156 -0.175 -17.487 1.00 83.44 84 GLU A O 1
ATOM 673 N N . GLY A 1 85 ? -1.243 -1.600 -16.463 1.00 80.62 85 GLY A N 1
ATOM 674 C CA . GLY A 1 85 ? -0.284 -2.676 -16.246 1.00 80.62 85 GLY A CA 1
ATOM 675 C C . GLY A 1 85 ? 0.539 -2.538 -14.956 1.00 80.62 85 GLY A C 1
ATOM 676 O O . GLY A 1 85 ? 0.184 -1.768 -14.060 1.00 80.62 85 GLY A O 1
ATOM 677 N N . PRO A 1 86 ? 1.647 -3.300 -14.823 1.00 83.31 86 PRO A N 1
ATOM 678 C CA . PRO A 1 86 ? 2.457 -3.391 -13.601 1.00 83.31 86 PRO A CA 1
ATOM 679 C C . PRO A 1 86 ? 3.285 -2.126 -13.303 1.00 83.31 86 PRO A C 1
ATOM 681 O O . PRO A 1 86 ? 4.517 -2.132 -13.322 1.00 83.31 86 PRO A O 1
ATOM 684 N N . THR A 1 87 ? 2.611 -1.022 -13.001 1.00 88.06 87 THR A N 1
ATOM 685 C CA . THR A 1 87 ? 3.223 0.276 -12.702 1.00 88.06 87 THR A CA 1
ATOM 686 C C . THR A 1 87 ? 3.596 0.407 -11.216 1.00 88.06 87 THR A C 1
ATOM 688 O O . THR A 1 87 ? 3.021 -0.261 -10.347 1.00 88.06 87 THR A O 1
ATOM 691 N N . PRO A 1 88 ? 4.554 1.287 -10.861 1.00 87.31 88 PRO A N 1
ATOM 692 C CA . PRO A 1 88 ? 4.827 1.615 -9.458 1.00 87.31 88 PRO A CA 1
ATOM 693 C C . PRO A 1 88 ? 3.615 2.262 -8.769 1.00 87.31 88 PRO A C 1
ATOM 695 O O . PRO A 1 88 ? 3.419 2.061 -7.572 1.00 87.31 88 PRO A O 1
ATOM 698 N N . ILE A 1 89 ? 2.774 2.969 -9.531 1.00 88.56 89 ILE A N 1
ATOM 699 C CA . ILE A 1 89 ? 1.518 3.557 -9.053 1.00 88.56 89 ILE A CA 1
ATOM 700 C C . ILE A 1 89 ? 0.566 2.449 -8.591 1.00 88.56 89 ILE A C 1
ATOM 702 O O . ILE A 1 89 ? 0.052 2.513 -7.476 1.00 88.56 89 ILE A O 1
ATOM 706 N N . LEU A 1 90 ? 0.408 1.381 -9.383 1.00 89.12 90 LEU A N 1
ATOM 707 C CA . LEU A 1 90 ? -0.395 0.221 -8.994 1.00 89.12 90 LEU A CA 1
ATOM 708 C C . LEU A 1 90 ? 0.139 -0.444 -7.713 1.00 89.12 90 LEU A C 1
ATOM 710 O O . LEU A 1 90 ? -0.649 -0.819 -6.850 1.00 89.12 90 LEU A O 1
ATOM 714 N N . ARG A 1 91 ? 1.466 -0.540 -7.522 1.00 88.31 91 ARG A N 1
ATOM 715 C CA . ARG A 1 91 ? 2.047 -1.056 -6.260 1.00 88.31 91 ARG A CA 1
ATOM 716 C C . ARG A 1 91 ? 1.701 -0.194 -5.054 1.00 88.31 91 ARG A C 1
ATOM 718 O O . ARG A 1 91 ? 1.399 -0.747 -3.995 1.00 88.31 91 ARG A O 1
ATOM 725 N N . ALA A 1 92 ? 1.798 1.126 -5.199 1.00 92.25 92 ALA A N 1
ATOM 726 C CA . ALA A 1 92 ? 1.479 2.064 -4.1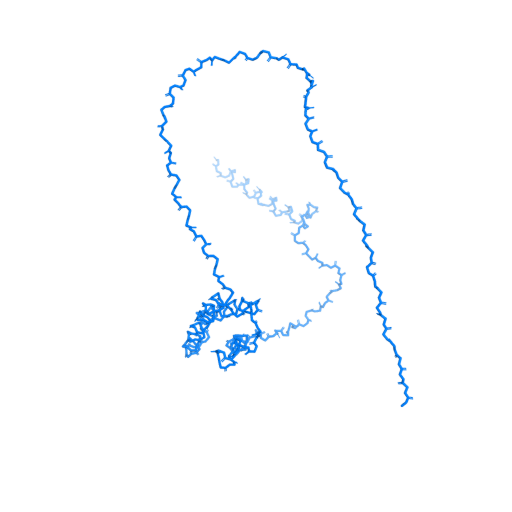31 1.00 92.25 92 ALA A CA 1
ATOM 727 C C . ALA A 1 92 ? -0.003 1.948 -3.750 1.00 92.25 92 ALA A C 1
ATOM 729 O O . ALA A 1 92 ? -0.310 1.700 -2.587 1.00 92.25 92 ALA A O 1
ATOM 730 N N . LEU A 1 93 ? -0.895 1.976 -4.747 1.00 92.31 93 LEU A N 1
ATOM 731 C CA . LEU A 1 93 ? -2.339 1.819 -4.557 1.00 92.31 93 LEU A CA 1
ATOM 732 C C . LEU A 1 93 ? -2.708 0.477 -3.915 1.00 92.31 93 LEU A C 1
ATOM 734 O O . LEU A 1 93 ? -3.515 0.443 -2.992 1.00 92.31 93 LEU A O 1
ATOM 738 N N . LEU A 1 94 ? -2.096 -0.629 -4.351 1.00 91.00 94 LEU A N 1
ATOM 739 C CA . LEU A 1 94 ? -2.322 -1.943 -3.744 1.00 91.00 94 LEU A CA 1
ATOM 740 C C . LEU A 1 94 ? -1.836 -2.000 -2.294 1.00 91.00 94 LEU A C 1
ATOM 742 O O . LEU A 1 94 ? -2.454 -2.665 -1.472 1.00 91.00 94 LEU A O 1
ATOM 746 N N . THR A 1 95 ? -0.742 -1.315 -1.962 1.00 91.50 95 THR A N 1
ATOM 747 C CA . THR A 1 95 ? -0.226 -1.276 -0.584 1.00 91.50 95 THR A CA 1
ATOM 748 C C . THR A 1 95 ? -1.142 -0.445 0.319 1.00 91.50 95 THR A C 1
ATOM 750 O O . THR A 1 95 ? -1.493 -0.896 1.405 1.00 91.50 95 THR A O 1
ATOM 753 N N . GLU A 1 96 ? -1.642 0.694 -0.161 1.00 93.56 96 GLU A N 1
ATOM 754 C CA . GLU A 1 96 ? -2.656 1.498 0.538 1.00 93.56 96 GLU A CA 1
ATOM 755 C C . GLU A 1 96 ? -3.987 0.729 0.691 1.00 93.56 96 GLU A C 1
ATOM 757 O O . GLU A 1 96 ? -4.627 0.738 1.746 1.00 93.56 96 GLU A O 1
ATOM 762 N N . ALA A 1 97 ? -4.387 -0.028 -0.336 1.00 92.44 97 ALA A N 1
ATOM 763 C CA . ALA A 1 97 ? -5.547 -0.914 -0.280 1.00 92.44 97 ALA A CA 1
ATOM 764 C C . ALA A 1 97 ? -5.370 -2.033 0.766 1.00 92.44 97 ALA A C 1
ATOM 766 O O . ALA A 1 97 ? -6.313 -2.348 1.490 1.00 92.44 97 ALA A O 1
ATOM 767 N N . GLN A 1 98 ? -4.163 -2.594 0.900 1.00 92.25 98 GLN A N 1
ATOM 768 C CA . GLN A 1 98 ? -3.837 -3.577 1.940 1.00 92.25 98 GLN A CA 1
ATOM 769 C C . GLN A 1 98 ? -3.937 -2.976 3.350 1.00 92.25 98 GLN A C 1
ATOM 771 O O . GLN A 1 98 ? -4.473 -3.611 4.261 1.00 92.25 98 GLN A O 1
ATOM 776 N N . GLU A 1 99 ? -3.446 -1.753 3.549 1.00 92.62 99 GLU A N 1
ATOM 777 C CA . GLU A 1 99 ? -3.517 -1.058 4.839 1.00 92.62 99 GLU A CA 1
ATOM 778 C C . GLU A 1 99 ? -4.957 -0.679 5.216 1.00 92.62 99 GLU A C 1
ATOM 780 O O . GLU A 1 99 ? -5.387 -0.923 6.351 1.00 92.62 99 GLU A O 1
ATOM 785 N N . SER A 1 100 ? -5.740 -0.162 4.264 1.00 90.25 100 SER A N 1
ATOM 786 C CA . SER A 1 100 ? -7.166 0.129 4.472 1.00 90.25 100 SER A CA 1
ATOM 787 C C . SER A 1 100 ? -7.972 -1.136 4.787 1.00 90.25 100 SER A C 1
ATOM 789 O O . SER A 1 100 ? -8.761 -1.134 5.729 1.00 90.25 100 SER A O 1
ATOM 791 N N . GLN A 1 101 ? -7.713 -2.258 4.106 1.00 90.50 101 GLN A N 1
ATOM 792 C CA . GLN A 1 101 ? -8.369 -3.531 4.423 1.00 90.50 101 GLN A CA 1
ATOM 793 C C . GLN A 1 101 ? -7.985 -4.042 5.820 1.00 90.50 101 GLN A C 1
ATOM 795 O O . GLN A 1 101 ? -8.853 -4.430 6.598 1.00 90.50 101 GLN A O 1
ATOM 800 N N . LYS A 1 102 ? -6.698 -3.993 6.191 1.00 92.38 102 LYS A N 1
ATOM 801 C CA . LYS A 1 102 ? -6.230 -4.436 7.516 1.00 92.38 102 LYS A CA 1
ATOM 802 C C . LYS A 1 102 ? -6.798 -3.582 8.650 1.00 92.38 102 LYS A C 1
ATOM 804 O O . LYS A 1 102 ? -7.021 -4.086 9.748 1.00 92.38 102 LYS A O 1
ATOM 809 N N . THR A 1 103 ? -7.001 -2.287 8.417 1.00 89.88 103 THR A N 1
ATOM 810 C CA . THR A 1 103 ? -7.636 -1.401 9.404 1.00 89.88 103 THR A CA 1
ATOM 811 C C . THR A 1 103 ? -9.136 -1.662 9.518 1.00 89.88 103 THR A C 1
ATOM 813 O O . THR A 1 103 ? -9.630 -1.725 10.641 1.00 89.88 103 THR A O 1
ATOM 816 N N . LEU A 1 104 ? -9.834 -1.914 8.406 1.00 90.38 104 LEU A N 1
ATOM 817 C CA . LEU A 1 104 ? -11.232 -2.361 8.402 1.00 90.38 104 LEU A CA 1
ATOM 818 C C . LEU A 1 104 ? -11.417 -3.696 9.128 1.00 90.38 104 LEU A C 1
ATOM 820 O O . LEU A 1 104 ? -12.341 -3.825 9.923 1.00 90.38 104 LEU A O 1
ATOM 824 N N . GLN A 1 105 ? -10.498 -4.646 8.940 1.00 90.31 105 GLN A N 1
ATOM 825 C CA . GLN A 1 105 ? -10.548 -5.968 9.576 1.00 90.31 105 GLN A CA 1
ATOM 826 C C . GLN A 1 105 ? -10.441 -5.912 11.113 1.00 90.31 105 GLN A C 1
ATOM 828 O O . GLN A 1 105 ? -10.795 -6.864 11.801 1.00 90.31 105 GLN A O 1
ATOM 833 N N . LYS A 1 106 ? -9.957 -4.797 11.681 1.00 90.44 106 LYS A N 1
ATOM 834 C CA . LYS A 1 106 ? -9.975 -4.572 13.139 1.00 90.44 106 LYS A CA 1
ATOM 835 C C . LYS A 1 106 ? -11.352 -4.160 13.663 1.00 90.44 106 LYS A C 1
ATOM 837 O O . LYS A 1 106 ? -11.580 -4.246 14.865 1.00 90.44 106 LYS A O 1
ATOM 842 N N . LEU A 1 107 ? -12.213 -3.646 12.788 1.00 86.75 107 LEU A N 1
ATOM 843 C CA . LEU A 1 107 ? -13.527 -3.102 13.128 1.00 86.75 107 LEU A CA 1
ATOM 844 C C . LEU A 1 107 ? -14.662 -4.047 12.704 1.00 86.75 107 LEU A C 1
ATOM 846 O O . LEU A 1 107 ? -15.685 -4.082 13.378 1.00 86.75 107 LEU A O 1
ATOM 850 N N . ILE A 1 108 ? -14.479 -4.796 11.609 1.00 89.38 108 ILE A N 1
ATOM 851 C CA . ILE A 1 108 ? -15.477 -5.677 10.978 1.00 89.38 108 ILE A CA 1
ATOM 852 C C . ILE A 1 108 ? -14.830 -6.987 10.502 1.00 89.38 108 ILE A C 1
ATOM 854 O O . ILE A 1 108 ? -13.621 -7.070 10.296 1.00 89.38 108 ILE A O 1
ATOM 858 N N . ASN A 1 109 ? -15.657 -8.011 10.290 1.00 89.06 109 ASN A N 1
ATOM 859 C CA . ASN A 1 109 ? -15.293 -9.267 9.637 1.00 89.06 109 ASN A CA 1
ATOM 860 C C . ASN A 1 109 ? -14.849 -9.091 8.169 1.00 89.06 109 ASN A C 1
ATOM 862 O O . ASN A 1 109 ? -15.375 -8.269 7.423 1.00 89.06 109 ASN A O 1
ATOM 866 N N . ASN A 1 110 ? -13.920 -9.937 7.716 1.00 83.81 110 ASN A N 1
ATOM 867 C CA . ASN A 1 110 ? -13.403 -9.880 6.343 1.00 83.81 110 ASN A CA 1
ATOM 868 C C . ASN A 1 110 ? -14.484 -10.132 5.273 1.00 83.81 110 ASN A C 1
ATOM 870 O O . ASN A 1 110 ? -14.483 -9.464 4.247 1.00 83.81 110 ASN A O 1
ATOM 874 N N . GLU A 1 111 ? -15.437 -11.031 5.533 1.00 83.62 111 GLU A N 1
ATOM 875 C CA . GLU A 1 111 ? -16.524 -11.352 4.591 1.00 83.62 111 GLU A CA 1
ATOM 876 C C . GLU A 1 111 ? -17.384 -10.129 4.253 1.00 83.62 111 GLU A C 1
ATOM 878 O O . GLU A 1 111 ? -17.737 -9.897 3.096 1.00 83.62 111 GLU A O 1
ATOM 883 N N . GLU A 1 112 ? -17.682 -9.298 5.255 1.00 85.94 112 GLU A N 1
ATOM 884 C CA . GLU A 1 112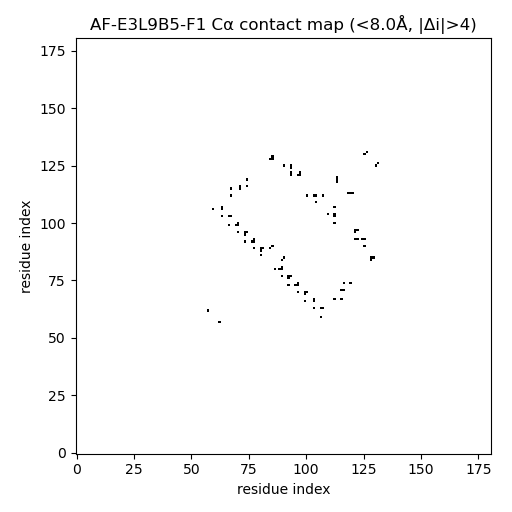 ? -18.457 -8.081 5.036 1.00 85.94 112 GLU A CA 1
ATOM 885 C C . GLU A 1 112 ? -17.636 -7.059 4.237 1.00 85.94 112 GLU A C 1
ATOM 887 O O . GLU A 1 112 ? -18.152 -6.451 3.303 1.00 85.94 112 GLU A O 1
ATOM 892 N N . ILE A 1 113 ? -16.335 -6.931 4.523 1.00 84.94 113 ILE A N 1
ATOM 893 C CA . ILE A 1 113 ? -15.415 -6.053 3.780 1.00 84.94 113 ILE A CA 1
ATOM 894 C C . ILE A 1 113 ? -15.346 -6.462 2.304 1.00 84.94 113 ILE A C 1
ATOM 896 O O . ILE A 1 113 ? -15.487 -5.617 1.420 1.00 84.94 113 ILE A O 1
ATOM 900 N N . GLU A 1 114 ? -15.191 -7.756 2.032 1.00 84.06 114 GLU A N 1
ATOM 901 C CA . GLU A 1 114 ? -15.171 -8.313 0.680 1.00 84.06 114 GLU A CA 1
ATOM 902 C C . GLU A 1 114 ? -16.505 -8.090 -0.043 1.00 84.06 114 GLU A C 1
ATOM 904 O O . GLU A 1 114 ? -16.507 -7.757 -1.231 1.00 84.06 114 GLU A O 1
ATOM 909 N N . SER A 1 115 ? -17.639 -8.170 0.661 1.00 86.75 115 SER A N 1
ATOM 910 C CA . SER A 1 115 ? -18.958 -7.904 0.073 1.00 86.75 115 SER A CA 1
ATOM 911 C C . SER A 1 115 ? -19.077 -6.483 -0.504 1.00 86.75 115 SER A C 1
ATOM 913 O O . SER A 1 115 ? -19.616 -6.307 -1.6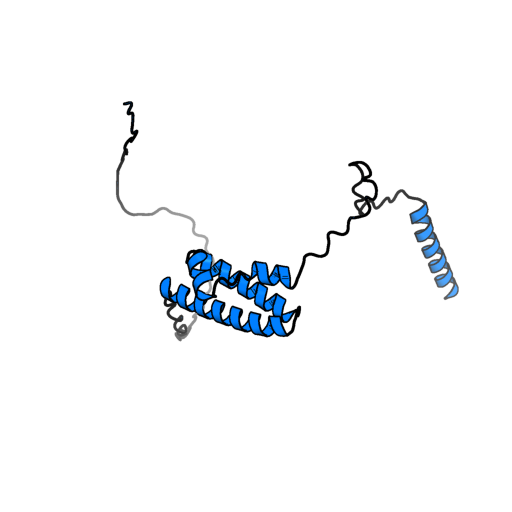00 1.00 86.75 115 SER A O 1
ATOM 915 N N . TYR A 1 116 ? -18.479 -5.477 0.149 1.00 84.62 116 TYR A N 1
ATOM 916 C CA . TYR A 1 116 ? -18.474 -4.088 -0.334 1.00 84.62 116 TYR A CA 1
ATOM 917 C C . TYR A 1 116 ? -17.648 -3.892 -1.610 1.00 84.62 116 TYR A C 1
ATOM 919 O O . TYR A 1 116 ? -17.884 -2.945 -2.365 1.00 84.62 116 TYR A O 1
ATOM 927 N N . VAL A 1 117 ? -16.689 -4.782 -1.868 1.00 84.88 117 VAL A N 1
ATOM 928 C CA . VAL A 1 117 ? -15.740 -4.679 -2.984 1.00 84.88 117 VAL A CA 1
ATOM 929 C C . VAL A 1 117 ? -15.893 -5.841 -3.970 1.00 84.88 117 VAL A C 1
ATOM 931 O O . VAL A 1 117 ? -14.971 -6.181 -4.707 1.00 84.88 117 VAL A O 1
ATOM 934 N N . LYS A 1 118 ? -17.084 -6.454 -4.018 1.00 86.19 118 LYS A N 1
ATOM 935 C CA . LYS A 1 118 ? -17.413 -7.583 -4.909 1.00 86.19 118 LYS A CA 1
ATOM 936 C C . LYS A 1 118 ? -16.421 -8.759 -4.812 1.00 86.19 118 LYS A C 1
ATOM 938 O O . LYS A 1 118 ? -16.082 -9.355 -5.830 1.00 86.19 118 LYS A O 1
ATOM 943 N N . GLY A 1 119 ? -15.935 -9.077 -3.615 1.00 84.19 119 GLY A N 1
ATOM 944 C CA . GLY A 1 119 ? -14.973 -10.162 -3.391 1.00 84.19 119 GLY A CA 1
ATOM 945 C C . GLY A 1 119 ? -13.544 -9.838 -3.833 1.00 84.19 119 GLY A C 1
ATOM 946 O O . GLY A 1 119 ? -12.743 -10.746 -4.037 1.00 84.19 119 GLY A O 1
ATOM 947 N N . TRP A 1 120 ? -13.211 -8.562 -4.040 1.00 85.06 120 TRP A N 1
ATOM 948 C CA . TRP A 1 120 ? -11.860 -8.175 -4.431 1.00 85.06 120 TRP A CA 1
ATOM 949 C C . TRP A 1 120 ? -10.868 -8.317 -3.274 1.00 85.06 120 TRP A C 1
ATOM 951 O O . TRP A 1 120 ? -11.057 -7.734 -2.207 1.00 85.06 120 TRP A O 1
ATOM 961 N N . ASN A 1 121 ? -9.766 -9.027 -3.533 1.00 85.69 121 ASN A N 1
ATOM 962 C CA . ASN A 1 121 ? -8.662 -9.189 -2.597 1.00 85.69 121 ASN A CA 1
ATOM 963 C C . ASN A 1 121 ? -7.384 -8.484 -3.113 1.00 85.69 121 ASN A C 1
ATOM 965 O O . ASN A 1 121 ? -6.750 -8.975 -4.056 1.00 85.69 121 ASN A O 1
ATOM 969 N N . PRO A 1 122 ? -6.935 -7.388 -2.468 1.00 85.19 122 PRO A N 1
ATOM 970 C CA . PRO A 1 122 ? -5.690 -6.688 -2.797 1.00 85.19 122 PRO A CA 1
ATOM 971 C C . PRO A 1 122 ? -4.455 -7.597 -2.837 1.00 85.19 122 PRO A C 1
ATOM 973 O O . PRO A 1 122 ? -3.514 -7.350 -3.594 1.00 85.19 122 PRO A O 1
ATOM 976 N N . TRP A 1 123 ? -4.425 -8.650 -2.012 1.00 84.62 123 TRP A N 1
ATOM 977 C CA . TRP A 1 123 ? -3.304 -9.587 -1.963 1.00 84.62 123 TRP A CA 1
ATOM 978 C C . TRP A 1 123 ? -3.197 -10.433 -3.226 1.00 84.62 123 TRP A C 1
ATOM 980 O O . TRP A 1 123 ? -2.083 -10.697 -3.679 1.00 84.62 123 TRP A O 1
ATOM 990 N N . ASP A 1 124 ? -4.325 -10.844 -3.799 1.00 84.50 124 ASP A N 1
ATOM 991 C CA . ASP A 1 124 ? -4.335 -11.675 -4.999 1.00 84.50 124 ASP A CA 1
ATOM 992 C C . ASP A 1 124 ? -4.050 -10.837 -6.248 1.00 84.50 124 ASP A C 1
ATOM 994 O O . ASP A 1 124 ? -3.217 -11.235 -7.061 1.00 84.50 124 ASP A O 1
ATOM 998 N N . GLU A 1 125 ? -4.581 -9.613 -6.327 1.00 81.00 125 GLU A N 1
ATOM 999 C CA . GLU A 1 125 ? -4.235 -8.643 -7.379 1.00 81.00 125 GLU A CA 1
ATOM 1000 C C . GLU A 1 125 ? -2.720 -8.353 -7.387 1.00 81.00 125 GLU A C 1
ATOM 1002 O O . GLU A 1 125 ? -2.058 -8.393 -8.427 1.00 81.00 125 GLU A O 1
ATOM 1007 N N . LYS A 1 126 ? -2.115 -8.162 -6.206 1.00 82.38 126 LYS A N 1
ATOM 1008 C CA . LYS A 1 126 ? -0.664 -7.958 -6.077 1.00 82.38 126 LYS A CA 1
ATOM 1009 C C . LYS A 1 126 ? 0.148 -9.166 -6.538 1.00 82.38 126 LYS A C 1
ATOM 1011 O O . LYS A 1 126 ? 1.202 -8.969 -7.136 1.00 82.38 126 LYS A O 1
ATOM 1016 N N . LYS A 1 127 ? -0.319 -10.395 -6.293 1.00 82.44 127 LYS A N 1
ATOM 1017 C CA . LYS A 1 127 ? 0.351 -11.616 -6.778 1.00 82.44 127 LYS A CA 1
ATOM 1018 C C . LYS A 1 127 ? 0.285 -11.746 -8.298 1.00 82.44 127 LYS A C 1
ATOM 1020 O O . LYS A 1 127 ? 1.251 -12.225 -8.884 1.00 82.44 127 LYS A O 1
ATOM 1025 N N . ILE A 1 128 ? -0.823 -11.329 -8.915 1.00 82.94 128 ILE A N 1
ATOM 1026 C CA . ILE A 1 128 ? -1.009 -11.375 -10.372 1.00 82.94 128 ILE A CA 1
ATOM 1027 C C . ILE A 1 128 ? -0.055 -10.391 -11.061 1.00 82.94 128 ILE A C 1
ATOM 1029 O O . ILE A 1 128 ? 0.661 -10.777 -11.983 1.00 82.94 128 ILE A O 1
ATOM 1033 N N . HIS A 1 129 ? 0.005 -9.141 -10.590 1.00 78.75 129 HIS A N 1
ATOM 1034 C CA . HIS A 1 129 ? 0.829 -8.095 -11.222 1.00 78.75 129 HIS A CA 1
ATOM 1035 C C . HIS A 1 129 ? 2.304 -8.146 -10.832 1.00 78.75 129 HIS A C 1
ATOM 1037 O O . HIS A 1 129 ? 3.172 -7.739 -11.604 1.00 78.75 129 HIS A O 1
ATOM 1043 N N . PHE A 1 130 ? 2.606 -8.629 -9.628 1.00 79.62 130 PHE A N 1
ATOM 1044 C CA . PHE A 1 130 ? 3.961 -8.689 -9.089 1.00 79.62 130 PHE A CA 1
ATOM 1045 C C . PHE A 1 130 ? 4.263 -10.098 -8.585 1.00 79.62 130 PHE A C 1
ATOM 1047 O O . PHE A 1 130 ? 4.392 -10.304 -7.372 1.00 79.62 130 PHE A O 1
ATOM 1054 N N . PRO A 1 131 ? 4.399 -11.076 -9.503 1.00 81.00 131 PRO A N 1
ATOM 1055 C CA . PRO A 1 131 ? 4.853 -12.398 -9.119 1.00 81.00 131 PRO A CA 1
ATOM 1056 C C . PRO A 1 131 ? 6.205 -12.266 -8.421 1.00 81.00 131 PRO A C 1
ATOM 1058 O O . PRO A 1 131 ? 7.074 -11.491 -8.838 1.00 81.00 131 PRO A O 1
ATOM 1061 N N . ALA A 1 132 ? 6.378 -13.017 -7.332 1.00 74.62 132 ALA A N 1
ATOM 1062 C CA . ALA A 1 132 ? 7.675 -13.099 -6.684 1.00 74.62 132 ALA A CA 1
ATOM 1063 C C . ALA A 1 132 ? 8.709 -13.493 -7.750 1.00 74.62 132 ALA A C 1
ATOM 1065 O O . ALA A 1 132 ? 8.422 -14.402 -8.540 1.00 74.62 132 ALA A O 1
ATOM 1066 N N . PRO A 1 133 ? 9.886 -12.836 -7.792 1.00 75.44 133 PRO A N 1
ATOM 1067 C CA . PRO A 1 133 ? 10.945 -13.242 -8.697 1.00 75.44 133 PRO A CA 1
ATOM 1068 C C . PRO A 1 133 ? 11.109 -14.752 -8.560 1.00 75.44 133 PRO A C 1
ATOM 1070 O O . PRO A 1 133 ? 11.160 -15.227 -7.414 1.00 75.44 133 PRO A O 1
ATOM 1073 N N . PRO A 1 134 ? 11.134 -15.511 -9.674 1.00 71.81 134 PRO A N 1
ATOM 1074 C CA . PRO A 1 134 ? 11.303 -16.950 -9.598 1.00 71.81 134 PRO A CA 1
ATOM 1075 C C . PRO A 1 134 ? 12.503 -17.173 -8.701 1.00 71.81 134 PRO A C 1
ATOM 1077 O O . PRO A 1 134 ? 13.545 -16.547 -8.927 1.0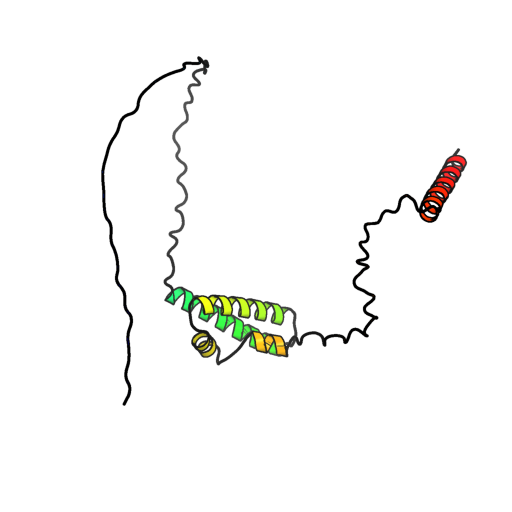0 71.81 134 PRO A O 1
ATOM 1080 N N . LYS A 1 135 ? 12.314 -17.952 -7.622 1.00 66.00 135 LYS A N 1
ATOM 1081 C CA . LYS A 1 135 ? 13.392 -18.303 -6.698 1.00 66.00 135 LYS A CA 1
ATOM 1082 C C . LYS A 1 135 ? 14.503 -18.802 -7.592 1.00 66.00 135 LYS A C 1
ATOM 1084 O O . LYS A 1 135 ? 14.404 -19.916 -8.103 1.00 66.00 135 LYS A O 1
ATOM 1089 N N . LYS A 1 136 ? 15.504 -17.946 -7.841 1.00 62.16 136 LYS A N 1
ATOM 1090 C CA . 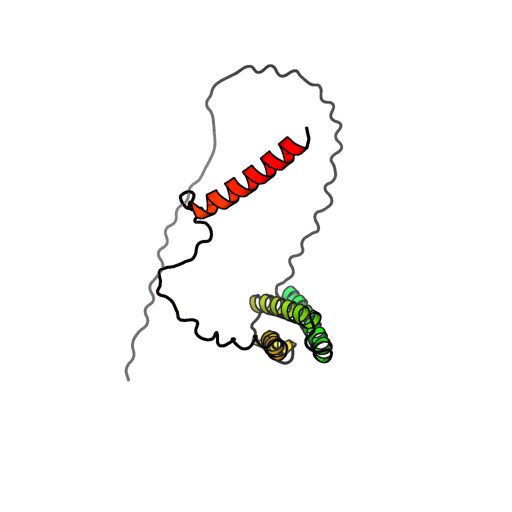LYS A 1 136 ? 16.680 -18.327 -8.600 1.00 62.16 136 LYS A CA 1
ATOM 1091 C C . LYS A 1 136 ? 17.147 -19.538 -7.840 1.00 62.16 136 LYS A C 1
ATOM 1093 O O . LYS A 1 136 ? 17.434 -19.431 -6.646 1.00 62.16 136 LYS A O 1
ATOM 1098 N N . GLN A 1 137 ? 17.061 -20.688 -8.495 1.00 58.03 137 GLN A N 1
ATOM 1099 C CA . GLN A 1 137 ? 17.673 -21.899 -8.024 1.00 58.03 137 GLN A CA 1
ATOM 1100 C C . GLN A 1 137 ? 19.130 -21.497 -7.968 1.00 58.03 137 GLN A C 1
ATOM 1102 O O . GLN A 1 137 ? 19.804 -21.424 -8.991 1.00 58.03 137 GLN A O 1
ATOM 1107 N N . THR A 1 138 ? 19.547 -21.013 -6.800 1.00 57.53 138 THR A N 1
ATOM 1108 C CA . THR A 1 138 ? 20.923 -20.713 -6.512 1.00 57.53 138 THR A CA 1
ATOM 1109 C C . THR A 1 138 ? 21.560 -22.049 -6.779 1.00 57.53 138 THR A C 1
ATOM 1111 O O . THR A 1 138 ? 21.355 -23.011 -6.033 1.00 57.53 138 THR A O 1
ATOM 1114 N N . MET A 1 139 ? 22.200 -22.136 -7.950 1.00 54.25 139 MET A N 1
ATOM 1115 C CA . MET A 1 139 ? 23.192 -23.141 -8.267 1.00 54.25 139 MET A CA 1
ATOM 1116 C C . MET A 1 139 ? 23.889 -23.373 -6.953 1.00 54.25 139 MET A C 1
ATOM 1118 O O . MET A 1 139 ? 24.364 -22.401 -6.357 1.00 54.25 139 MET A O 1
ATOM 1122 N N . LYS A 1 140 ? 23.738 -24.588 -6.426 1.00 58.34 140 LYS A N 1
ATOM 1123 C CA . LYS A 1 140 ? 24.117 -24.916 -5.063 1.00 58.34 140 LYS A CA 1
ATOM 1124 C C . LYS A 1 140 ? 25.628 -24.757 -5.001 1.00 58.34 140 LYS A C 1
ATOM 1126 O O . LYS A 1 140 ? 26.360 -25.719 -5.194 1.00 58.34 140 LYS A O 1
ATOM 1131 N N . PHE A 1 141 ? 26.095 -23.526 -4.807 1.00 55.47 141 PHE A N 1
ATOM 1132 C CA . PHE A 1 141 ? 27.442 -23.233 -4.388 1.00 55.47 141 PHE A CA 1
ATOM 1133 C C . PHE A 1 141 ? 27.547 -24.023 -3.108 1.00 55.47 141 PHE A C 1
ATOM 1135 O O . PHE A 1 141 ? 26.785 -23.780 -2.167 1.00 55.47 141 PHE A O 1
ATOM 1142 N N . LYS A 1 142 ? 28.351 -25.087 -3.189 1.00 55.97 142 LYS A N 1
ATOM 1143 C CA . LYS A 1 142 ? 28.573 -26.055 -2.129 1.00 55.97 142 LYS A CA 1
ATOM 1144 C C . LYS A 1 142 ? 28.515 -25.311 -0.807 1.00 55.97 142 LYS A C 1
ATOM 1146 O O . LYS A 1 142 ? 29.276 -24.371 -0.585 1.00 55.97 142 LYS A O 1
ATOM 1151 N N . LYS A 1 143 ? 27.557 -25.707 0.026 1.00 48.81 143 LYS A N 1
ATOM 1152 C CA . LYS A 1 143 ? 27.521 -25.364 1.437 1.00 48.81 143 LYS A CA 1
ATOM 1153 C C . LYS A 1 143 ? 28.853 -25.846 2.009 1.00 48.81 143 LYS A C 1
ATOM 1155 O O . LYS A 1 143 ? 28.980 -27.011 2.366 1.00 48.81 143 LYS A O 1
ATOM 1160 N N . ASN A 1 144 ? 29.859 -24.978 1.993 1.00 52.41 144 ASN A N 1
ATOM 1161 C CA . ASN A 1 144 ? 31.041 -25.156 2.809 1.00 52.41 144 ASN A CA 1
ATOM 1162 C C . ASN A 1 144 ? 30.535 -25.206 4.254 1.00 52.41 144 ASN A C 1
ATOM 1164 O O . ASN A 1 144 ? 29.584 -24.501 4.604 1.00 52.41 144 ASN A O 1
ATOM 1168 N N . GLU A 1 145 ? 31.108 -26.120 5.024 1.00 54.44 145 GLU A N 1
ATOM 1169 C CA . GLU A 1 145 ? 30.798 -26.424 6.419 1.00 54.44 145 GLU A CA 1
ATOM 1170 C C . GLU A 1 145 ? 30.399 -25.215 7.288 1.00 54.44 145 GLU A C 1
ATOM 1172 O O . GLU A 1 145 ? 30.830 -24.082 7.039 1.00 54.44 145 GLU A O 1
ATOM 1177 N N . PRO A 1 146 ? 29.613 -25.440 8.361 1.00 47.59 146 PRO A N 1
ATOM 1178 C CA . PRO A 1 146 ? 29.238 -24.401 9.313 1.00 47.59 146 PRO A CA 1
ATOM 1179 C C . PRO A 1 146 ? 30.468 -23.949 10.118 1.00 47.59 146 PRO A C 1
ATOM 1181 O O . PRO A 1 146 ? 30.670 -24.374 11.246 1.00 47.59 146 PRO A O 1
ATOM 1184 N N . GLY A 1 147 ? 31.317 -23.099 9.541 1.00 48.59 147 GLY A N 1
ATOM 1185 C CA . GLY A 1 147 ? 32.549 -22.679 10.213 1.00 48.59 147 GLY A CA 1
ATOM 1186 C C . GLY A 1 147 ? 33.162 -21.362 9.756 1.00 48.59 147 GLY A C 1
ATOM 1187 O O . GLY A 1 147 ? 33.958 -20.789 10.491 1.00 48.59 147 GLY A O 1
ATOM 1188 N N . LYS A 1 148 ? 32.805 -20.816 8.589 1.00 53.69 148 LYS A N 1
ATOM 1189 C CA . LYS A 1 148 ? 33.412 -19.560 8.119 1.00 53.69 148 LYS A CA 1
ATOM 1190 C C . LYS A 1 148 ? 32.361 -18.535 7.733 1.00 53.69 148 LYS A C 1
ATOM 1192 O O . LYS A 1 148 ? 32.106 -18.272 6.564 1.00 53.69 148 LYS A O 1
ATOM 1197 N N . ARG A 1 149 ? 31.791 -17.900 8.761 1.00 51.25 149 ARG A N 1
ATOM 1198 C CA . ARG A 1 149 ? 31.348 -16.508 8.638 1.00 51.25 149 ARG A CA 1
ATOM 1199 C C . ARG A 1 149 ? 32.601 -15.701 8.298 1.00 51.25 149 ARG A C 1
ATOM 1201 O O . ARG A 1 149 ? 33.442 -15.491 9.165 1.00 51.25 149 ARG A O 1
ATOM 1208 N N . GLN A 1 150 ? 32.778 -15.322 7.035 1.00 54.97 150 GLN A N 1
ATOM 1209 C CA . GLN A 1 150 ? 33.777 -14.319 6.675 1.00 54.97 150 GLN A CA 1
ATOM 1210 C C . GLN A 1 150 ? 33.291 -12.974 7.218 1.00 54.97 150 GLN A C 1
ATOM 1212 O O . GLN A 1 150 ? 32.645 -12.197 6.525 1.00 54.97 150 GLN A O 1
ATOM 1217 N N . SER A 1 151 ? 33.546 -12.737 8.502 1.00 51.66 151 SER A N 1
ATOM 1218 C CA . SER A 1 151 ? 33.464 -11.410 9.090 1.00 51.66 151 SER A CA 1
ATOM 1219 C C . SER A 1 151 ? 34.596 -10.577 8.492 1.00 51.66 151 SER A C 1
ATOM 1221 O O . SER A 1 151 ? 35.771 -10.852 8.737 1.00 51.66 151 SER A O 1
ATOM 1223 N N . SER A 1 152 ? 34.251 -9.559 7.705 1.00 56.38 152 SER A N 1
ATOM 1224 C CA . SER A 1 152 ? 35.183 -8.602 7.087 1.00 56.38 152 SER A CA 1
ATOM 1225 C C . SER A 1 152 ? 35.869 -7.652 8.088 1.00 56.38 152 SER A C 1
ATOM 1227 O O . SER A 1 152 ? 36.199 -6.526 7.737 1.00 56.38 152 SER A O 1
ATOM 1229 N N . SER A 1 153 ? 36.098 -8.073 9.334 1.00 53.97 153 SER A N 1
ATOM 1230 C CA . SER A 1 153 ? 36.715 -7.255 10.392 1.00 53.97 153 SER A CA 1
ATOM 1231 C C . SER A 1 153 ? 38.024 -7.833 10.936 1.00 53.97 153 SER A C 1
ATOM 1233 O O . SER A 1 153 ? 38.544 -7.359 11.941 1.00 53.97 153 SER A O 1
ATOM 1235 N N . SER A 1 154 ? 38.591 -8.847 10.283 1.00 55.59 154 SER A N 1
ATOM 1236 C CA . SER A 1 154 ? 39.916 -9.365 10.627 1.00 55.59 154 SER A CA 1
ATOM 1237 C C . SER A 1 154 ? 40.991 -8.444 10.036 1.00 55.59 154 SER A C 1
ATOM 1239 O O . SER A 1 154 ? 41.564 -8.685 8.968 1.00 55.59 154 SER A O 1
ATOM 1241 N N . ILE A 1 155 ? 41.247 -7.335 10.729 1.00 63.03 155 ILE A N 1
ATOM 1242 C CA . ILE A 1 155 ? 42.401 -6.471 10.481 1.00 63.03 155 ILE A CA 1
ATOM 1243 C C . ILE A 1 155 ? 43.632 -7.226 11.002 1.00 63.03 155 ILE A C 1
ATOM 1245 O O . ILE A 1 155 ? 44.097 -7.016 12.116 1.00 63.03 155 ILE A O 1
ATOM 1249 N N . ASN A 1 156 ? 44.117 -8.204 10.235 1.00 66.88 156 ASN A N 1
ATOM 1250 C CA . ASN A 1 156 ? 45.345 -8.915 10.584 1.00 66.88 156 ASN A CA 1
ATOM 1251 C C . ASN A 1 156 ? 46.532 -7.965 10.385 1.00 66.88 156 ASN A C 1
ATOM 1253 O O . ASN A 1 156 ? 47.073 -7.880 9.283 1.00 66.88 156 ASN A O 1
ATOM 1257 N N . PHE A 1 157 ? 46.924 -7.261 11.449 1.00 68.25 157 PHE A N 1
ATOM 1258 C CA . PHE A 1 157 ? 48.130 -6.425 11.503 1.00 68.25 157 PHE A CA 1
ATOM 1259 C C . PHE A 1 157 ? 49.425 -7.245 11.429 1.00 68.25 157 PHE A C 1
ATOM 1261 O O . PHE A 1 157 ? 50.494 -6.679 11.257 1.00 68.25 157 PHE A O 1
ATOM 1268 N N . ALA A 1 158 ? 49.349 -8.570 11.540 1.00 76.69 158 ALA A N 1
ATOM 1269 C CA . ALA A 1 158 ? 50.506 -9.455 11.450 1.00 76.69 158 ALA A CA 1
ATOM 1270 C C . ALA A 1 158 ? 50.827 -9.916 10.015 1.00 76.69 158 ALA A C 1
ATOM 1272 O O . ALA A 1 158 ? 51.760 -10.688 9.838 1.00 76.69 158 ALA A O 1
ATOM 1273 N N . ASP A 1 159 ? 50.062 -9.495 8.997 1.00 82.44 159 ASP A N 1
ATOM 1274 C CA . ASP A 1 159 ? 50.281 -9.914 7.606 1.00 82.44 159 ASP A CA 1
ATOM 1275 C C . ASP A 1 159 ? 51.380 -9.066 6.928 1.00 82.44 159 ASP A C 1
ATOM 1277 O O . ASP A 1 159 ? 51.135 -7.893 6.607 1.00 82.44 159 ASP A O 1
ATOM 1281 N N . PRO A 1 160 ? 52.574 -9.630 6.649 1.00 80.56 160 PRO A N 1
ATOM 1282 C CA . PRO A 1 160 ? 53.679 -8.875 6.061 1.00 80.56 160 PRO A CA 1
ATOM 1283 C C . PRO A 1 160 ? 53.373 -8.376 4.643 1.00 80.56 160 PRO A C 1
ATOM 1285 O O . PRO A 1 160 ? 53.905 -7.351 4.216 1.00 80.56 160 PRO A O 1
ATOM 1288 N N . ALA A 1 161 ? 52.495 -9.061 3.902 1.00 84.00 161 ALA A N 1
ATOM 1289 C CA . ALA A 1 161 ? 52.153 -8.679 2.534 1.00 84.00 161 ALA A CA 1
ATOM 1290 C C . ALA A 1 161 ? 51.331 -7.381 2.481 1.00 84.00 161 ALA A C 1
ATOM 1292 O O . ALA A 1 161 ? 51.445 -6.614 1.523 1.00 84.00 161 ALA A O 1
ATOM 1293 N N . LYS A 1 162 ? 50.526 -7.104 3.515 1.00 79.81 162 LYS A N 1
ATOM 1294 C CA . LYS A 1 162 ? 49.764 -5.850 3.624 1.00 79.81 162 LYS A CA 1
ATOM 1295 C C . LYS A 1 162 ? 50.667 -4.675 3.968 1.00 79.81 162 LYS A C 1
ATOM 1297 O O . LYS A 1 162 ? 50.543 -3.620 3.349 1.00 79.81 162 LYS A O 1
ATOM 1302 N N . TRP A 1 163 ? 51.607 -4.877 4.889 1.00 87.31 163 TRP A N 1
ATOM 1303 C CA . TRP A 1 163 ? 52.590 -3.854 5.244 1.00 87.31 163 TRP A CA 1
ATOM 1304 C C . TRP A 1 163 ? 53.523 -3.522 4.090 1.00 87.31 163 TRP A C 1
ATOM 1306 O O . TRP A 1 163 ? 53.795 -2.348 3.880 1.00 87.31 163 TRP A O 1
ATOM 1316 N N . ARG A 1 164 ? 53.908 -4.505 3.265 1.00 88.69 164 ARG A N 1
ATOM 1317 C CA . ARG A 1 164 ? 54.726 -4.255 2.069 1.00 88.69 164 ARG A CA 1
ATOM 1318 C C . ARG A 1 164 ? 54.120 -3.175 1.164 1.00 88.69 164 ARG A C 1
ATOM 1320 O O . ARG A 1 164 ? 54.841 -2.280 0.746 1.00 88.69 164 ARG A O 1
ATOM 1327 N N . LYS A 1 165 ? 52.804 -3.214 0.920 1.00 88.06 165 LYS A N 1
ATOM 1328 C CA . LYS A 1 165 ? 52.108 -2.205 0.097 1.00 88.06 165 LYS A CA 1
ATOM 1329 C C . LYS A 1 165 ? 52.105 -0.819 0.742 1.00 88.06 165 LYS A C 1
ATOM 1331 O O . LYS A 1 165 ? 52.280 0.181 0.056 1.00 88.06 165 LYS A O 1
ATOM 1336 N N . ALA A 1 166 ? 51.905 -0.761 2.059 1.00 89.44 166 ALA A N 1
ATOM 1337 C CA . ALA A 1 166 ? 51.951 0.496 2.800 1.00 89.44 166 ALA A CA 1
ATOM 1338 C C . ALA A 1 166 ? 53.364 1.107 2.781 1.00 89.44 166 ALA A C 1
ATOM 1340 O O . ALA A 1 166 ? 53.514 2.305 2.556 1.00 89.44 166 ALA A O 1
ATOM 1341 N N . THR A 1 167 ? 54.400 0.282 2.952 1.00 92.19 167 THR A N 1
ATOM 1342 C CA . THR A 1 167 ? 55.803 0.706 2.877 1.00 92.19 167 THR A CA 1
ATOM 1343 C C . THR A 1 167 ? 56.192 1.149 1.469 1.00 92.19 167 THR A C 1
ATOM 1345 O O . THR A 1 167 ? 56.871 2.157 1.324 1.00 92.19 167 THR A O 1
ATOM 1348 N N . GLU A 1 168 ? 55.734 0.454 0.428 1.00 93.75 168 GLU A N 1
ATOM 1349 C CA . GLU A 1 168 ? 55.977 0.833 -0.969 1.00 93.75 168 GLU A CA 1
ATOM 1350 C C . GLU A 1 168 ? 55.385 2.213 -1.289 1.00 93.75 168 GLU A C 1
ATOM 1352 O O . GLU A 1 168 ? 56.072 3.074 -1.835 1.00 93.75 168 GLU A O 1
ATOM 1357 N N . LEU A 1 169 ? 54.146 2.472 -0.861 1.00 95.50 169 LEU A N 1
ATOM 1358 C CA . LEU A 1 169 ? 53.509 3.778 -1.030 1.00 95.50 169 LEU A CA 1
ATOM 1359 C C . LEU A 1 169 ? 54.243 4.887 -0.259 1.00 95.50 169 LEU A C 1
ATOM 1361 O O . LEU A 1 169 ? 54.424 5.984 -0.786 1.00 95.50 169 LEU A O 1
ATOM 1365 N N . LEU A 1 170 ? 54.715 4.597 0.958 1.00 95.19 170 LEU A N 1
ATOM 1366 C CA . LEU A 1 170 ? 55.525 5.531 1.743 1.00 95.19 170 LEU A CA 1
ATOM 1367 C C . LEU A 1 170 ? 56.870 5.837 1.063 1.00 95.19 170 LEU A C 1
ATOM 1369 O O . LEU A 1 170 ? 57.289 6.991 1.031 1.00 95.19 170 LEU A O 1
ATOM 1373 N N . GLN A 1 171 ? 57.522 4.828 0.481 1.00 94.12 171 GLN A N 1
ATOM 1374 C CA . GLN A 1 171 ? 58.780 4.984 -0.252 1.00 94.12 171 GLN A CA 1
ATOM 1375 C C . GLN A 1 171 ? 58.601 5.874 -1.489 1.00 94.12 171 GLN A C 1
ATOM 1377 O O . GLN A 1 171 ? 59.426 6.752 -1.741 1.00 94.12 171 GLN A O 1
ATOM 1382 N N . ILE A 1 172 ? 57.507 5.680 -2.233 1.00 94.44 172 ILE A N 1
ATOM 1383 C CA . ILE A 1 172 ? 57.155 6.516 -3.388 1.00 94.44 172 ILE A CA 1
ATOM 1384 C C . ILE A 1 172 ? 56.919 7.960 -2.936 1.00 94.44 172 ILE A C 1
ATOM 1386 O O . ILE A 1 172 ? 57.483 8.882 -3.521 1.00 94.44 172 ILE A O 1
ATOM 1390 N N . ALA A 1 173 ? 56.140 8.167 -1.872 1.00 93.69 173 ALA A N 1
ATOM 1391 C CA . ALA A 1 173 ? 55.870 9.500 -1.338 1.00 93.69 173 ALA A CA 1
ATOM 1392 C C . ALA A 1 173 ? 57.150 10.213 -0.868 1.00 93.69 173 ALA A C 1
ATOM 1394 O O . ALA A 1 173 ? 57.341 11.390 -1.166 1.00 93.69 173 ALA A O 1
ATOM 1395 N N . ALA A 1 174 ? 58.052 9.499 -0.190 1.00 92.50 174 ALA A N 1
ATOM 1396 C CA . ALA A 1 174 ? 59.343 10.038 0.228 1.00 92.50 174 ALA A CA 1
ATOM 1397 C C . ALA A 1 174 ? 60.218 10.428 -0.974 1.00 92.50 174 ALA A C 1
ATOM 1399 O O . ALA A 1 174 ? 60.804 11.507 -0.973 1.00 92.50 174 ALA A O 1
ATOM 1400 N N . GLY A 1 175 ? 60.267 9.596 -2.019 1.00 93.12 175 GLY A N 1
ATOM 1401 C CA . GLY A 1 175 ? 60.982 9.917 -3.256 1.00 93.12 175 GLY A CA 1
ATOM 1402 C C . GLY A 1 175 ? 60.413 11.151 -3.960 1.00 93.12 175 GLY A C 1
ATOM 1403 O O . GLY A 1 175 ? 61.166 12.026 -4.372 1.00 93.12 175 GLY A O 1
ATOM 1404 N N . LEU A 1 176 ? 59.085 11.269 -4.040 1.00 90.94 176 LEU A N 1
ATOM 1405 C CA . LEU A 1 176 ? 58.425 12.451 -4.600 1.00 90.94 176 LEU A CA 1
ATOM 1406 C C . LEU A 1 176 ? 58.748 13.719 -3.807 1.00 90.94 176 LEU A C 1
ATOM 1408 O O . LEU A 1 176 ? 59.010 14.752 -4.408 1.00 90.94 176 LEU A O 1
ATOM 1412 N N . TYR A 1 177 ? 58.771 13.635 -2.477 1.00 89.69 177 TYR A N 1
ATOM 1413 C CA . TYR A 1 177 ? 59.111 14.770 -1.622 1.00 89.69 177 TYR A CA 1
ATOM 1414 C C . TYR A 1 177 ? 60.577 15.206 -1.777 1.00 89.69 177 TYR A C 1
ATOM 1416 O O . TYR A 1 177 ? 60.853 16.396 -1.841 1.00 89.69 177 TYR A O 1
ATOM 1424 N N . GLN A 1 178 ? 61.513 14.260 -1.896 1.00 85.75 178 GLN A N 1
ATOM 1425 C CA . GLN A 1 178 ? 62.930 14.568 -2.139 1.00 85.75 178 GLN A CA 1
ATOM 1426 C C . GLN A 1 178 ? 63.174 15.197 -3.520 1.00 85.75 178 GLN A C 1
ATOM 1428 O O . GLN A 1 178 ? 64.077 16.008 -3.662 1.00 85.75 178 GLN A O 1
ATOM 1433 N N . ASN A 1 179 ? 62.350 14.869 -4.520 1.00 78.38 179 ASN A N 1
ATOM 1434 C CA . ASN A 1 179 ? 62.426 15.459 -5.864 1.00 78.38 179 ASN A CA 1
ATOM 1435 C C . ASN A 1 179 ? 61.796 16.864 -5.966 1.00 78.38 179 ASN A C 1
ATOM 1437 O O . ASN A 1 179 ? 61.825 17.465 -7.038 1.00 78.38 179 ASN A O 1
ATOM 1441 N N . MET A 1 180 ? 61.175 17.361 -4.894 1.00 73.88 180 MET A N 1
ATOM 1442 C CA . MET A 1 180 ? 60.546 18.687 -4.828 1.00 73.88 180 MET A CA 1
ATOM 1443 C C . MET A 1 180 ? 61.467 19.758 -4.219 1.00 73.88 180 MET A C 1
ATOM 1445 O O . MET A 1 180 ? 61.023 20.888 -4.011 1.00 73.88 180 MET A O 1
ATOM 1449 N N . GLN A 1 181 ? 62.716 19.401 -3.912 1.00 57.94 181 GLN A N 1
ATOM 1450 C CA . GLN A 1 181 ? 63.742 20.260 -3.324 1.00 57.94 181 GLN A CA 1
ATOM 1451 C C . GLN A 1 181 ? 64.882 20.476 -4.321 1.00 57.94 181 GLN A C 1
ATOM 1453 O O . GLN A 1 181 ? 65.407 21.611 -4.348 1.00 57.94 181 GLN A O 1
#

pLDDT: mean 70.24, std 20.75, range [28.72, 95.5]

Nearest PDB structures (foldseek):
  4dv3-assembly1_T  TM=4.013E-01  e=5.993E+00  Thermus thermophilus HB8
  6gxo-assembly1_t  TM=3.698E-01  e=5.993E+00  Escherichia coli

Organism: Puccinia graminis f. sp. tritici (strain CRL 75-36-700-3 / race SCCL) (NCBI:txid418459)

Solvent-accessible surface area (backbone atoms only — not comparable to full-atom values): 12257 Å² total; per-residue (Å²): 144,84,87,89,82,90,84,85,83,85,88,86,85,84,89,87,89,81,91,80,86,90,80,84,88,79,90,86,84,91,73,93,73,91,70,82,87,74,86,74,84,74,81,90,72,82,79,79,73,76,81,74,76,81,80,75,77,69,51,72,67,56,51,47,54,53,49,50,52,51,40,50,50,40,50,56,52,40,59,56,34,57,74,76,39,83,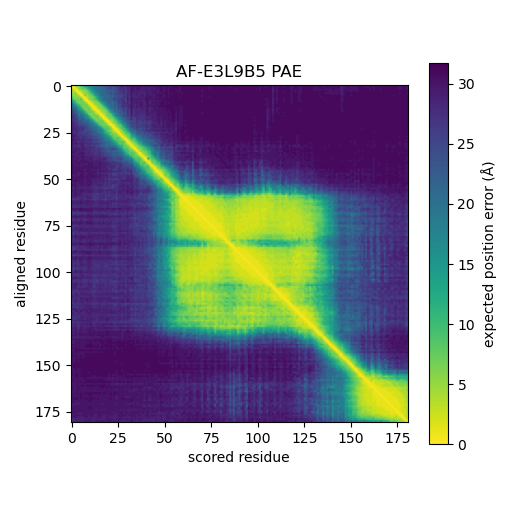41,73,66,38,54,52,46,38,51,53,37,46,52,44,49,58,57,45,51,75,78,44,62,62,70,63,56,24,60,75,49,78,65,60,52,50,69,58,56,46,45,71,64,52,59,74,75,72,77,71,77,66,71,77,70,72,82,68,69,102,79,72,83,82,65,95,73,77,79,64,84,83,45,67,74,62,50,50,56,55,51,50,53,50,52,52,51,51,51,55,57,63,73,76,112

Sequence (181 aa):
MTTLVRKETATVVKEKSKKNEDLLPSTETETPMDVDEIESTSSEATPTRPSTPEIRVLSKEEQIRLRVKEHVSLWKRCQVATREGPTPILRALLTEAQESQKTLQKLINNEEIESYVKGWNPWDEKKIHFPAPPKKQTMKFKKNEPGKRQSSSSINFADPAKWRKATELLQIAAGLYQNMQ

Foldseek 3Di:
DDDDDDDDDDDDDDDDDDDDDDDDDDDDDDDDDDDDPDPPPDDDDDDDDPPDPPPPDDDLVRVLVVLLVVLLVLLVVLVVVVVVALDVVNVVSLVVNVVSLVVSVVSDPNVVSCVSNVNDDSVVSCCVRPPPDPPPPPPCPDPDDPDDPPPVPCPPPVDVVVVVVVVVVVVVVVVVVVVVD

Mean predicted aligned error: 21.8 Å

Secondary structure (DSSP, 8-state):
------------------------------------------------PPPPP------HHHHHHHHHHHHHHHHHHHHHHHHT-S-HHHHHHHHHHHHHHHHHTTTS-HHHHHHHTTT--HHHHHHHHSPPPP-----------TT----TT---TT-HHHHHHHHHHHHHHHHHHHTT-